Protein AF-A0A850G845-F1 (afdb_monomer)

Radius of gyration: 29.53 Å; Cα contacts (8 Å, |Δi|>4): 297; chains: 1; bounding box: 137×29×62 Å

pLDDT: mean 81.19, std 18.29, range [41.81, 98.44]

Nearest PDB structures (foldseek):
  8ezw-assembly6_F  TM=6.579E-01  e=5.285E-06  Vibrio cholerae O1 biovar El Tor str. N16961
  8ezw-assembly4_D  TM=6.086E-01  e=1.075E-05  Vibrio cholerae O1 biovar El Tor str. N16961
  7bgo-assembly1_AAA  TM=5.810E-01  e=1.140E-05  Pseudomonas aeruginosa
  7amx-assembly1_AAA  TM=5.429E-01  e=1.013E-05  Pseudomonas aeruginosa
  7ahw-assembly1_AAA  TM=5.831E-01  e=4.717E-05  Pseudomonas aeruginosa PAO1

Foldseek 3Di:
DDDDDDDDDDDDDPPPDPPPPPPPPQQEKEWEWEADPFWIKTKIKGFPVLLVVLLCVVDPPDDPVPDDPVRSVVSSVVLQQVQKWKAQVPHTKHFADWDWDDDNTMIMIMTIIGHRAAPGWKMKIGGCRSVVDPNYKYKYWYDYPPDIDIDIAHVVNNRIDMDTDDPVSHPDPPPVPVVVVVVVVVVVVVPDDD

Sequence (194 aa):
MRRTASTLALIVASLGFAPSAAAHTPNIASFELSQGPERARLDVHMSTDGMHHVMRARLPGVSFRDMAVEDYERHVLAALREGIELRYDDHEIVLGEAQVALASHQSDVSFTIPAPPVGATQLHAHIDVMHEQHNQNNVLRLVTQTSRAHVVLKSSNDFRGSLALPASSRPAPTASFVQGIARLVGLLLSLLPR

Mean predicted aligned error: 12.03 Å

Secondary structure (DSSP, 8-state):
---------------------------EEEEEEEE-SS-EEEEEEEEHHHHHHHHHHHSTT--TTSS-HHHHHHHHHHHHHHSEEEEETTEEE----EEEEE-SSEEEEEEEEPPPPTT--EEEEEE-TTTTSTT-EEEEEEE-SS-EEEEEEEGGGTTEEEEEPPGGGSPP--THHHHHHHHHHHHHHTSS--

Structure (mmCIF, N/CA/C/O backbone):
data_AF-A0A850G845-F1
#
_entry.id   AF-A0A850G845-F1
#
loop_
_atom_site.group_PDB
_atom_site.id
_atom_site.type_symbol
_atom_site.label_atom_id
_atom_site.label_alt_id
_atom_site.label_comp_id
_atom_site.label_asym_id
_atom_site.label_entity_id
_atom_site.label_seq_id
_atom_site.pdbx_PDB_ins_code
_atom_site.Cartn_x
_atom_site.Cartn_y
_atom_site.Cartn_z
_atom_site.occupancy
_atom_site.B_iso_or_equiv
_atom_site.auth_seq_id
_atom_site.auth_comp_id
_atom_site.auth_asym_id
_atom_site.auth_atom_id
_atom_site.pdbx_PDB_model_num
ATOM 1 N N . MET A 1 1 ? 75.891 13.884 36.940 1.00 41.84 1 MET A N 1
ATOM 2 C CA . MET A 1 1 ? 75.796 14.891 35.853 1.00 41.84 1 MET A CA 1
ATOM 3 C C . MET A 1 1 ? 74.644 14.444 34.955 1.00 41.84 1 MET A C 1
ATOM 5 O O . MET A 1 1 ? 74.672 13.300 34.542 1.00 41.84 1 MET A O 1
ATOM 9 N N . ARG A 1 2 ? 73.468 15.101 34.978 1.00 41.81 2 ARG A N 1
ATOM 10 C CA . ARG A 1 2 ? 73.024 16.184 34.054 1.00 41.81 2 ARG A CA 1
ATOM 11 C C . ARG A 1 2 ? 73.231 15.781 32.573 1.00 41.81 2 ARG A C 1
ATOM 13 O O . ARG A 1 2 ? 74.355 15.450 32.249 1.00 41.81 2 ARG A O 1
ATOM 20 N N . ARG A 1 3 ? 72.287 15.850 31.622 1.00 47.41 3 ARG A N 1
ATOM 21 C CA . ARG A 1 3 ? 70.947 16.467 31.522 1.00 47.41 3 ARG A CA 1
ATOM 22 C C . ARG A 1 3 ? 70.343 16.104 30.131 1.00 47.41 3 ARG A C 1
ATOM 24 O O . ARG A 1 3 ? 71.075 16.134 29.156 1.00 47.41 3 ARG A O 1
ATOM 31 N N . THR A 1 4 ? 69.026 15.856 30.104 1.00 56.03 4 THR A N 1
ATOM 32 C CA . THR A 1 4 ? 67.974 16.336 29.159 1.00 56.03 4 THR A CA 1
ATOM 33 C C . THR A 1 4 ? 67.960 16.080 27.637 1.00 56.03 4 THR A C 1
ATOM 35 O O . THR A 1 4 ? 68.918 16.393 26.945 1.00 56.03 4 THR A O 1
ATOM 38 N N . ALA A 1 5 ? 66.714 15.822 27.184 1.00 49.28 5 ALA A N 1
ATOM 39 C CA . ALA A 1 5 ? 66.061 16.175 25.904 1.00 49.28 5 ALA A CA 1
ATOM 40 C C . ALA A 1 5 ? 66.423 15.292 24.687 1.00 49.28 5 ALA A C 1
ATOM 42 O O . ALA A 1 5 ? 67.579 14.972 24.476 1.00 49.28 5 ALA A O 1
ATOM 43 N N . SER A 1 6 ? 65.470 14.796 23.888 1.00 49.50 6 SER A N 1
ATOM 44 C CA . SER A 1 6 ? 64.433 15.596 23.229 1.00 49.50 6 SER A CA 1
ATOM 45 C C . SER A 1 6 ? 63.092 14.878 23.049 1.00 49.50 6 SER A C 1
ATOM 47 O O . SER A 1 6 ? 62.995 13.780 22.510 1.00 49.50 6 SER A O 1
ATOM 49 N N . THR A 1 7 ? 62.056 15.585 23.485 1.00 54.75 7 THR A N 1
ATOM 50 C CA . THR A 1 7 ? 60.655 15.503 23.073 1.00 54.75 7 THR A CA 1
ATOM 51 C C . THR A 1 7 ? 60.506 15.811 21.574 1.00 54.75 7 THR A C 1
ATOM 53 O O . THR A 1 7 ? 61.341 16.517 21.013 1.00 54.75 7 THR A O 1
ATOM 56 N N . LEU A 1 8 ? 59.352 15.425 21.013 1.00 50.78 8 LEU A N 1
ATOM 57 C CA . LEU A 1 8 ? 58.670 16.021 19.847 1.00 50.78 8 LEU A CA 1
ATOM 58 C C . LEU A 1 8 ? 58.860 15.316 18.487 1.00 50.78 8 LEU A C 1
ATOM 60 O O . LEU A 1 8 ? 59.782 15.623 17.745 1.00 50.78 8 LEU A O 1
ATOM 64 N N . ALA A 1 9 ? 57.915 14.434 18.143 1.00 46.97 9 ALA A N 1
ATOM 65 C CA . ALA A 1 9 ? 57.285 14.345 16.814 1.00 46.97 9 ALA A CA 1
ATOM 66 C C . ALA A 1 9 ? 56.258 13.195 16.807 1.00 46.97 9 ALA A C 1
ATOM 68 O O . ALA A 1 9 ? 56.491 12.119 16.268 1.00 46.97 9 ALA A O 1
ATOM 69 N N . LEU A 1 10 ? 55.108 13.413 17.438 1.00 52.12 10 LEU A N 1
ATOM 70 C CA . LEU A 1 10 ? 53.902 12.629 17.181 1.00 52.12 10 LEU A CA 1
ATOM 71 C C . LEU A 1 10 ? 52.787 13.649 16.956 1.00 52.12 10 LEU A C 1
ATOM 73 O O . LEU A 1 10 ? 52.811 14.687 17.607 1.00 52.12 10 LEU A O 1
ATOM 77 N N . ILE A 1 11 ? 51.829 13.334 16.084 1.00 55.22 11 ILE A N 1
ATOM 78 C CA . ILE A 1 11 ? 50.781 14.210 15.523 1.00 55.22 11 ILE A CA 1
ATOM 79 C C . ILE A 1 11 ? 51.217 14.811 14.181 1.00 55.22 11 ILE A C 1
ATOM 81 O O . ILE A 1 11 ? 51.713 15.922 14.158 1.00 55.22 11 ILE A O 1
ATOM 85 N N . VAL A 1 12 ? 51.034 14.066 13.082 1.00 56.03 12 VAL A N 1
ATOM 86 C CA . VAL A 1 12 ? 50.327 14.487 11.845 1.00 56.03 12 VAL A CA 1
ATOM 87 C C . VAL A 1 12 ? 50.155 13.224 10.979 1.00 56.03 12 VAL A C 1
ATOM 89 O O . VAL A 1 12 ? 50.992 12.949 10.130 1.00 56.03 12 VAL A O 1
ATOM 92 N N . ALA A 1 13 ? 49.111 12.417 11.205 1.00 51.38 13 ALA A N 1
ATOM 93 C CA . ALA A 1 13 ? 48.677 11.389 10.233 1.00 51.38 13 ALA A CA 1
ATOM 94 C C . ALA A 1 13 ? 47.255 10.841 10.493 1.00 51.38 13 ALA A C 1
ATOM 96 O O . ALA A 1 13 ? 46.952 9.709 10.135 1.00 51.38 13 ALA A O 1
ATOM 97 N N . SER A 1 14 ? 46.371 11.607 11.140 1.00 53.78 14 SER A N 1
ATOM 98 C CA . SER A 1 14 ? 44.983 11.191 11.412 1.00 53.78 14 SER A CA 1
ATOM 99 C C . SER A 1 14 ? 43.945 11.985 10.612 1.00 53.78 14 SER A C 1
ATOM 101 O O . SER A 1 14 ? 42.781 12.046 10.995 1.00 53.78 14 SER A O 1
ATOM 103 N N . LEU A 1 15 ? 44.331 12.541 9.459 1.00 53.75 15 LEU A N 1
ATOM 104 C CA . LEU A 1 15 ? 43.381 12.904 8.400 1.00 53.75 15 LEU A CA 1
ATOM 105 C C . LEU A 1 15 ? 43.013 11.626 7.635 1.00 53.75 15 LEU A C 1
ATOM 107 O O . LEU A 1 15 ? 43.320 11.454 6.459 1.00 53.75 15 LEU A O 1
ATOM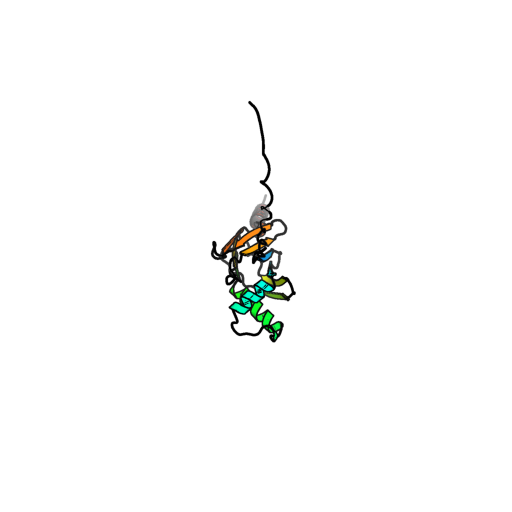 111 N N . GLY A 1 16 ? 42.424 10.682 8.370 1.00 53.69 16 GLY A N 1
ATOM 112 C CA . GLY A 1 16 ? 41.800 9.506 7.799 1.00 53.69 16 GLY A CA 1
ATOM 113 C C . GLY A 1 16 ? 40.634 9.970 6.946 1.00 53.69 16 GLY A C 1
ATOM 114 O O . GLY A 1 16 ? 39.727 10.640 7.437 1.00 53.69 16 GLY A O 1
ATOM 115 N N . PHE A 1 17 ? 40.698 9.634 5.664 1.00 58.19 17 PHE A N 1
ATOM 116 C CA . PHE A 1 17 ? 39.584 9.667 4.734 1.00 58.19 17 PHE A CA 1
ATOM 117 C C . PHE A 1 17 ? 38.375 9.020 5.411 1.00 58.19 17 PHE A C 1
ATOM 119 O O . PHE A 1 17 ? 38.315 7.798 5.534 1.00 58.19 17 PHE A O 1
ATOM 126 N N . ALA A 1 18 ? 37.437 9.833 5.900 1.00 60.97 18 ALA A N 1
ATOM 127 C CA . ALA A 1 18 ? 36.145 9.313 6.299 1.00 60.97 18 ALA A CA 1
ATOM 128 C C . ALA A 1 18 ? 35.533 8.726 5.021 1.00 60.97 18 ALA A C 1
ATOM 130 O O . ALA A 1 18 ? 35.350 9.483 4.059 1.00 60.97 18 ALA A O 1
ATOM 131 N N . PRO A 1 19 ? 35.283 7.404 4.947 1.00 60.47 19 PRO A N 1
ATOM 132 C CA . PRO A 1 19 ? 34.548 6.863 3.822 1.00 60.47 19 PRO A CA 1
ATOM 133 C C . PRO A 1 19 ? 33.239 7.636 3.772 1.00 60.47 19 PRO A C 1
ATOM 135 O O . PRO A 1 19 ? 32.574 7.797 4.799 1.00 60.47 19 PRO A O 1
ATOM 138 N N . SER A 1 20 ? 32.918 8.181 2.600 1.00 54.97 20 SER A N 1
ATOM 139 C CA . SER A 1 20 ? 31.616 8.769 2.336 1.00 54.97 20 SER A CA 1
ATOM 140 C C . SER A 1 20 ? 30.606 7.725 2.780 1.00 54.97 20 SER A C 1
ATOM 142 O O . SER A 1 20 ? 30.518 6.664 2.164 1.00 54.97 20 SER A O 1
ATOM 144 N N . ALA A 1 21 ? 29.937 7.966 3.909 1.00 52.78 21 ALA A N 1
ATOM 145 C CA . ALA A 1 21 ? 28.828 7.140 4.322 1.00 52.78 21 ALA A CA 1
ATOM 146 C C . ALA A 1 21 ? 27.858 7.242 3.156 1.00 52.78 21 ALA A C 1
ATOM 148 O O . ALA A 1 21 ? 27.274 8.302 2.930 1.00 52.78 21 ALA A O 1
ATOM 149 N N . ALA A 1 22 ? 27.811 6.192 2.337 1.00 51.41 22 ALA A N 1
ATOM 150 C CA . ALA A 1 22 ? 26.821 6.056 1.303 1.00 51.41 22 ALA A CA 1
ATOM 151 C C . ALA A 1 22 ? 25.503 6.145 2.059 1.00 51.41 22 ALA A C 1
ATOM 153 O O . ALA A 1 22 ? 25.120 5.229 2.787 1.00 51.41 22 ALA A O 1
ATOM 154 N N . ALA A 1 23 ? 24.891 7.325 2.001 1.00 44.94 23 ALA A N 1
ATOM 155 C CA . ALA A 1 23 ? 23.570 7.572 2.518 1.00 44.94 23 ALA A CA 1
ATOM 156 C C . ALA A 1 23 ? 22.651 6.790 1.588 1.00 44.94 23 ALA A C 1
ATOM 158 O O . ALA A 1 23 ? 22.107 7.325 0.628 1.00 44.94 23 ALA A O 1
ATOM 159 N N . HIS A 1 24 ? 22.599 5.478 1.802 1.00 50.19 24 HIS A N 1
ATOM 160 C CA . HIS A 1 24 ? 21.642 4.607 1.169 1.00 50.19 24 HIS A CA 1
ATOM 161 C C . HIS A 1 24 ? 20.292 5.131 1.638 1.00 50.19 24 HIS A C 1
ATOM 163 O O . HIS A 1 24 ? 19.926 4.969 2.804 1.00 50.19 24 HIS A O 1
ATOM 169 N N . THR A 1 25 ? 19.606 5.861 0.761 1.00 53.06 25 THR A N 1
ATOM 170 C CA . THR A 1 25 ? 18.211 6.224 0.958 1.00 53.06 25 THR A CA 1
ATOM 171 C C . THR A 1 25 ? 17.484 4.925 1.275 1.00 53.06 25 THR A C 1
ATOM 173 O O . THR A 1 25 ? 17.573 3.979 0.491 1.00 53.06 25 THR A O 1
ATOM 176 N N . PRO A 1 26 ? 16.858 4.805 2.455 1.00 60.44 26 PRO A N 1
ATOM 177 C CA . PRO A 1 26 ? 16.182 3.571 2.793 1.00 60.44 26 PRO A CA 1
ATOM 178 C C . PRO A 1 26 ? 15.076 3.360 1.754 1.00 60.44 26 PRO A C 1
ATOM 180 O O . PRO A 1 26 ? 14.266 4.259 1.520 1.00 60.44 26 PRO A O 1
ATOM 183 N N . ASN A 1 27 ? 15.086 2.197 1.101 1.00 84.38 27 ASN A N 1
ATOM 184 C CA . ASN A 1 27 ? 14.058 1.793 0.149 1.00 84.38 27 ASN A CA 1
ATOM 185 C C . ASN A 1 27 ? 12.753 1.603 0.930 1.00 84.38 27 ASN A C 1
ATOM 187 O O . ASN A 1 27 ? 12.526 0.558 1.543 1.00 84.38 27 ASN A O 1
ATOM 191 N N . ILE A 1 28 ? 11.967 2.677 1.018 1.00 90.00 28 ILE A N 1
ATOM 192 C CA . ILE A 1 28 ? 10.724 2.729 1.781 1.00 90.00 28 ILE A CA 1
ATOM 193 C C . ILE A 1 28 ? 9.582 3.111 0.852 1.00 90.00 28 ILE A C 1
ATOM 195 O O . ILE A 1 28 ? 9.634 4.155 0.203 1.00 90.00 28 ILE A O 1
ATOM 199 N N . ALA A 1 29 ? 8.529 2.300 0.859 1.00 94.69 29 ALA A N 1
ATOM 200 C CA . ALA A 1 29 ? 7.216 2.703 0.375 1.00 94.69 29 ALA A CA 1
ATOM 201 C C . ALA A 1 29 ? 6.262 2.880 1.564 1.00 94.69 29 ALA A C 1
ATOM 203 O O . ALA A 1 29 ? 6.293 2.114 2.533 1.00 94.69 29 ALA A O 1
ATOM 204 N N . SER A 1 30 ? 5.432 3.917 1.513 1.00 96.31 30 SER A N 1
ATOM 205 C CA . SER A 1 30 ? 4.436 4.212 2.544 1.00 96.31 30 SER A CA 1
ATOM 206 C C . SER A 1 30 ? 3.046 3.901 2.015 1.00 96.31 30 SER A C 1
ATOM 208 O O . SER A 1 30 ? 2.700 4.298 0.910 1.00 96.31 30 SER A O 1
ATOM 210 N N . PHE A 1 31 ? 2.247 3.237 2.837 1.00 97.56 31 PHE A N 1
ATOM 211 C CA . PHE A 1 31 ? 0.869 2.862 2.559 1.00 97.56 31 PHE A CA 1
ATOM 212 C C . PHE A 1 31 ? 0.019 3.511 3.639 1.00 97.56 31 PHE A C 1
ATOM 214 O O . PHE A 1 31 ? 0.119 3.150 4.809 1.00 97.56 31 PHE A O 1
ATOM 221 N N . GLU A 1 32 ? -0.770 4.510 3.288 1.00 96.94 32 GLU A N 1
ATOM 222 C CA . GLU A 1 32 ? -1.625 5.229 4.219 1.00 96.94 32 GLU A CA 1
ATOM 223 C C . GLU A 1 32 ? -3.081 4.858 3.972 1.00 96.94 32 GLU A C 1
ATOM 225 O O . GLU A 1 32 ? -3.669 5.186 2.946 1.00 96.94 32 GLU A O 1
ATOM 230 N N . LEU A 1 33 ? -3.668 4.148 4.931 1.00 95.31 33 LEU A N 1
ATOM 231 C CA . LEU A 1 33 ? -5.074 3.796 4.920 1.00 95.31 33 LEU A CA 1
ATOM 232 C C . LEU A 1 33 ? -5.850 4.833 5.729 1.00 95.31 33 LEU A C 1
ATOM 234 O O . LEU A 1 33 ? -5.757 4.875 6.960 1.00 95.31 33 LEU A O 1
ATOM 238 N N . SER A 1 34 ? -6.622 5.658 5.030 1.00 92.06 34 SER A N 1
ATOM 239 C CA . SER A 1 34 ? -7.527 6.638 5.625 1.00 92.06 34 SER A CA 1
ATOM 240 C C . SER A 1 34 ? -8.957 6.099 5.648 1.00 92.06 34 SER A C 1
ATOM 242 O O . SER A 1 34 ? -9.459 5.566 4.656 1.00 92.06 34 SER A O 1
ATOM 244 N N . GLN A 1 35 ? -9.621 6.202 6.802 1.00 84.75 35 GLN A N 1
ATOM 245 C CA . GLN A 1 35 ? -10.985 5.697 6.992 1.00 84.75 35 GLN A CA 1
ATOM 246 C C . GLN A 1 35 ? -11.992 6.844 7.089 1.00 84.75 35 GLN A C 1
ATOM 248 O O . GLN A 1 35 ? -11.900 7.686 7.984 1.00 84.75 35 GLN A O 1
ATOM 253 N N . GLY A 1 36 ? -12.968 6.848 6.177 1.00 71.62 36 GLY A N 1
ATOM 254 C CA . GLY A 1 36 ? -14.152 7.702 6.215 1.00 71.62 36 GLY A CA 1
ATOM 255 C C . GLY A 1 36 ? -15.443 6.897 6.440 1.00 71.62 36 GLY A C 1
ATOM 256 O O . GLY A 1 36 ? -15.420 5.668 6.377 1.00 71.62 36 GLY A O 1
ATOM 257 N N . PRO A 1 37 ? -16.577 7.574 6.700 1.00 63.97 37 PRO A N 1
ATOM 258 C CA . PRO A 1 37 ? -17.855 6.926 7.014 1.00 63.97 37 PRO A CA 1
ATOM 259 C C . PRO A 1 37 ? -18.479 6.146 5.844 1.00 63.97 37 PRO A C 1
ATOM 261 O O . PRO A 1 37 ? -19.220 5.201 6.087 1.00 63.97 37 PRO A O 1
ATOM 264 N N . GLU A 1 38 ? -18.186 6.512 4.592 1.00 67.38 38 GLU A N 1
ATOM 265 C CA . GLU A 1 38 ? -18.773 5.862 3.402 1.00 67.38 38 GLU A CA 1
ATOM 266 C C . GLU A 1 38 ? -17.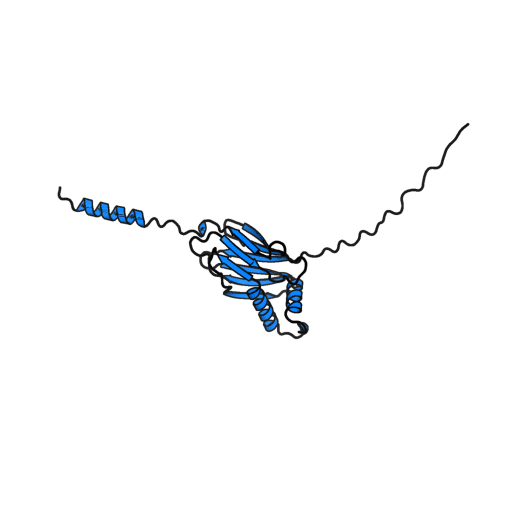744 5.128 2.535 1.00 67.38 38 GLU A C 1
ATOM 268 O O . GLU A 1 38 ? -18.079 4.173 1.836 1.00 67.38 38 GLU A O 1
ATOM 273 N N . ARG A 1 39 ? -16.485 5.575 2.559 1.00 74.88 39 ARG A N 1
ATOM 274 C CA . ARG A 1 39 ? -15.380 5.007 1.781 1.00 74.88 39 ARG A CA 1
ATOM 275 C C . ARG A 1 39 ? -14.084 5.137 2.565 1.00 74.88 39 ARG A C 1
ATOM 277 O O . ARG A 1 39 ? -13.888 6.113 3.292 1.00 74.88 39 ARG A O 1
ATOM 284 N N . ALA A 1 40 ? -13.200 4.166 2.388 1.00 90.12 40 ALA A N 1
ATOM 285 C CA . ALA A 1 40 ? -11.817 4.261 2.817 1.00 90.12 40 ALA A CA 1
ATOM 286 C C . ALA A 1 40 ? -10.915 4.415 1.583 1.00 90.12 40 ALA A C 1
ATOM 288 O O . ALA A 1 40 ? -11.317 4.127 0.450 1.00 90.12 40 ALA A O 1
ATOM 289 N N . ARG A 1 41 ? -9.704 4.919 1.796 1.00 95.25 41 ARG A N 1
ATOM 290 C CA . ARG A 1 41 ? -8.723 5.136 0.733 1.00 95.25 41 ARG A CA 1
ATOM 291 C C . ARG A 1 41 ? -7.370 4.607 1.170 1.00 95.25 41 ARG A C 1
ATOM 293 O O . ARG A 1 41 ? -6.987 4.792 2.324 1.00 95.25 41 ARG A O 1
ATOM 300 N N . LEU A 1 42 ? -6.672 3.957 0.247 1.00 97.69 42 LEU A N 1
ATOM 301 C CA . LEU A 1 42 ? -5.283 3.549 0.406 1.00 97.69 42 LEU A CA 1
ATOM 302 C C . LEU A 1 42 ? -4.414 4.433 -0.486 1.00 97.69 42 LEU A C 1
ATOM 304 O O . LEU A 1 42 ? -4.461 4.304 -1.707 1.00 97.69 42 LEU A O 1
ATOM 308 N N . ASP A 1 43 ? -3.640 5.316 0.128 1.00 97.75 43 ASP A N 1
ATOM 309 C CA . ASP A 1 43 ? -2.652 6.152 -0.544 1.00 97.75 43 ASP A CA 1
ATOM 310 C C . ASP A 1 43 ? -1.283 5.461 -0.480 1.00 97.75 43 ASP A C 1
ATOM 312 O O . ASP A 1 43 ? -0.798 5.100 0.592 1.00 97.75 43 ASP A O 1
ATOM 316 N N . VAL A 1 44 ? -0.670 5.230 -1.635 1.00 97.62 44 VAL A N 1
ATOM 317 C CA . VAL A 1 44 ? 0.638 4.593 -1.777 1.00 97.62 44 VAL A CA 1
ATOM 318 C C . VAL A 1 44 ? 1.634 5.640 -2.241 1.00 97.62 44 VAL A C 1
ATOM 320 O O . VAL A 1 44 ? 1.469 6.217 -3.310 1.00 97.62 44 VAL A O 1
ATOM 323 N N . HIS A 1 45 ? 2.684 5.840 -1.456 1.00 95.88 45 HIS A N 1
ATOM 324 C CA . HIS A 1 45 ? 3.774 6.761 -1.749 1.00 95.88 45 HIS A CA 1
ATOM 325 C C . HIS A 1 45 ? 5.055 5.963 -1.957 1.00 95.88 45 HIS A C 1
ATOM 327 O O . HIS A 1 45 ? 5.496 5.239 -1.057 1.00 95.88 45 HIS A O 1
ATOM 333 N N . MET A 1 46 ? 5.670 6.103 -3.126 1.00 93.56 46 MET A N 1
ATOM 334 C CA . MET A 1 46 ? 6.894 5.387 -3.482 1.00 93.56 46 MET A CA 1
ATOM 335 C C . MET A 1 46 ? 7.903 6.316 -4.146 1.00 93.56 46 MET A C 1
ATOM 337 O O . MET A 1 46 ? 7.531 7.251 -4.854 1.00 93.56 46 MET A O 1
ATOM 341 N N . SER A 1 47 ? 9.194 6.049 -3.949 1.00 91.69 47 SER A N 1
ATOM 342 C CA . SER A 1 47 ? 10.223 6.736 -4.726 1.00 91.69 47 SER A CA 1
ATOM 343 C C . SER A 1 47 ? 10.135 6.319 -6.193 1.00 91.69 47 SER A C 1
ATOM 345 O O . SER A 1 47 ? 9.899 5.149 -6.515 1.00 91.69 47 SER A O 1
ATOM 347 N N . THR A 1 48 ? 10.359 7.269 -7.097 1.00 88.69 48 THR A N 1
ATOM 348 C CA . THR A 1 48 ? 10.325 6.995 -8.541 1.00 88.69 48 THR A CA 1
ATOM 349 C C . THR A 1 48 ? 11.392 5.975 -8.940 1.00 88.69 48 THR A C 1
ATOM 351 O O . THR A 1 48 ? 11.111 5.070 -9.727 1.00 88.69 48 THR A O 1
ATOM 354 N N . ASP A 1 49 ? 12.577 6.054 -8.329 1.00 88.44 49 ASP A N 1
ATOM 355 C CA . ASP A 1 49 ? 13.667 5.092 -8.526 1.00 88.44 49 ASP A CA 1
ATOM 356 C C . ASP A 1 49 ? 13.283 3.685 -8.073 1.00 88.44 49 ASP A C 1
ATOM 358 O O . ASP A 1 49 ? 13.555 2.703 -8.772 1.00 88.44 49 ASP A O 1
ATOM 362 N N . GLY A 1 50 ? 12.621 3.586 -6.917 1.00 88.62 50 GLY A N 1
ATOM 363 C CA . GLY A 1 50 ? 12.154 2.318 -6.395 1.00 88.62 50 GLY A CA 1
ATOM 364 C C . GLY A 1 50 ? 11.128 1.695 -7.342 1.00 88.62 50 GLY A C 1
ATOM 365 O O . GLY A 1 50 ? 11.275 0.552 -7.773 1.00 88.62 50 GLY A O 1
ATOM 366 N N . MET A 1 51 ? 10.128 2.466 -7.753 1.00 90.19 51 MET A N 1
ATOM 367 C CA . MET A 1 51 ? 9.146 2.016 -8.737 1.00 90.19 51 MET A CA 1
ATOM 368 C C . MET A 1 51 ? 9.816 1.535 -10.040 1.00 90.19 51 MET A C 1
ATOM 370 O O . MET A 1 51 ? 9.527 0.437 -10.514 1.00 90.19 51 MET A O 1
ATOM 374 N N . HIS A 1 52 ? 10.774 2.297 -10.580 1.00 89.62 52 HIS A N 1
ATOM 375 C CA . HIS A 1 52 ? 11.504 1.932 -11.802 1.00 89.62 52 HIS A CA 1
ATOM 376 C C . HIS A 1 52 ? 12.334 0.656 -11.650 1.00 89.62 52 HIS A C 1
ATOM 378 O O . HIS A 1 52 ? 12.503 -0.100 -12.609 1.00 89.62 52 HIS A O 1
ATOM 384 N N . HIS A 1 53 ? 12.910 0.416 -10.473 1.00 89.62 53 HIS A N 1
ATOM 385 C CA . HIS A 1 53 ? 13.626 -0.825 -10.204 1.00 89.62 53 HIS A CA 1
ATOM 386 C C . HIS A 1 53 ? 12.684 -2.031 -10.291 1.00 89.62 53 HIS A C 1
ATOM 388 O O . HIS A 1 53 ? 13.006 -3.004 -10.969 1.00 89.62 53 HIS A O 1
ATOM 394 N N . VAL A 1 54 ? 11.501 -1.939 -9.681 1.00 89.50 54 VAL A N 1
ATOM 395 C CA . VAL A 1 54 ? 10.497 -3.013 -9.722 1.00 89.50 54 VAL A CA 1
ATOM 396 C C . VAL A 1 54 ? 9.988 -3.244 -11.137 1.00 89.50 54 VAL A C 1
ATOM 398 O O . VAL A 1 54 ? 9.914 -4.386 -11.581 1.00 89.50 54 VAL A O 1
ATOM 401 N N . MET A 1 55 ? 9.710 -2.175 -11.888 1.00 92.25 55 MET A N 1
ATOM 402 C CA . MET A 1 55 ? 9.274 -2.307 -13.281 1.00 92.25 55 MET A CA 1
ATOM 403 C C . MET A 1 55 ? 10.336 -2.996 -14.143 1.00 92.25 55 MET A C 1
ATOM 405 O O . MET A 1 55 ? 10.005 -3.899 -14.908 1.00 92.25 55 MET A O 1
ATOM 409 N N . ARG A 1 56 ? 11.622 -2.655 -13.976 1.00 92.19 56 ARG A N 1
ATOM 410 C CA . ARG A 1 56 ? 12.731 -3.342 -14.666 1.00 92.19 56 ARG A CA 1
ATOM 411 C C . ARG A 1 56 ? 12.836 -4.820 -14.308 1.00 92.19 56 ARG A C 1
ATOM 413 O O . ARG A 1 56 ? 13.131 -5.621 -15.190 1.00 92.19 56 ARG A O 1
ATOM 420 N N . ALA A 1 57 ? 12.618 -5.172 -13.042 1.00 91.06 57 ALA A N 1
ATOM 421 C CA . ALA A 1 57 ? 12.643 -6.564 -12.603 1.00 91.06 57 ALA A CA 1
ATOM 422 C C . ALA A 1 57 ? 11.478 -7.370 -13.204 1.00 91.06 57 ALA A C 1
ATOM 424 O O . ALA A 1 57 ? 11.674 -8.500 -13.645 1.00 91.06 57 ALA A O 1
ATOM 425 N N . ARG A 1 58 ? 10.283 -6.771 -13.272 1.00 90.44 58 ARG A N 1
ATOM 426 C CA . ARG A 1 58 ? 9.061 -7.423 -13.768 1.00 90.44 58 ARG A CA 1
ATOM 427 C C . ARG A 1 58 ? 8.950 -7.487 -15.290 1.00 90.44 58 ARG A C 1
ATOM 429 O O . ARG A 1 58 ? 8.330 -8.408 -15.811 1.00 90.44 58 ARG A O 1
ATOM 436 N N . LEU A 1 59 ? 9.535 -6.528 -16.006 1.00 91.38 59 LEU A N 1
ATOM 437 C CA . LEU A 1 59 ? 9.474 -6.423 -17.468 1.00 91.38 59 LEU A CA 1
ATOM 438 C C . LEU A 1 59 ? 10.889 -6.461 -18.068 1.00 91.38 59 LEU A C 1
ATOM 440 O O . LEU A 1 59 ? 11.368 -5.459 -18.614 1.00 91.38 59 LEU A O 1
ATOM 444 N N . PRO A 1 60 ? 11.598 -7.601 -17.958 1.00 90.44 60 PRO A N 1
ATOM 445 C CA . PRO A 1 60 ? 12.964 -7.704 -18.444 1.00 90.44 60 PRO A CA 1
ATOM 446 C C . PRO A 1 60 ? 13.018 -7.485 -19.961 1.00 90.44 60 PRO A C 1
ATOM 448 O O . PRO A 1 60 ? 12.257 -8.077 -20.724 1.00 90.44 60 PRO A O 1
ATOM 451 N N . GLY A 1 61 ? 13.944 -6.633 -20.404 1.00 86.81 61 GLY A N 1
ATOM 452 C CA . GLY A 1 61 ? 14.160 -6.339 -21.825 1.00 86.81 61 GLY A CA 1
ATOM 453 C C . GLY A 1 61 ? 13.234 -5.275 -22.423 1.00 86.81 61 GLY A C 1
ATOM 454 O O . GLY A 1 61 ? 13.413 -4.918 -23.586 1.00 86.81 61 GLY A O 1
ATOM 455 N N . VAL A 1 62 ? 12.291 -4.725 -21.653 1.00 89.19 62 VAL A N 1
ATOM 456 C CA . VAL A 1 62 ? 11.451 -3.607 -22.100 1.00 89.19 62 VAL A CA 1
ATOM 457 C C . VAL A 1 62 ? 12.192 -2.274 -21.930 1.00 89.19 62 VAL A C 1
ATOM 459 O O . VAL A 1 62 ? 12.754 -1.987 -20.872 1.00 89.19 62 VAL A O 1
ATOM 462 N N . SER A 1 63 ? 12.187 -1.437 -22.976 1.00 87.19 63 SER A N 1
ATOM 463 C CA . SER A 1 63 ? 12.671 -0.049 -22.908 1.00 87.19 63 SER A CA 1
ATOM 464 C C . SER A 1 63 ? 11.572 0.854 -22.349 1.00 87.19 63 SER A C 1
ATOM 466 O O . SER A 1 63 ? 10.573 1.103 -23.017 1.00 87.19 63 SER A O 1
ATOM 468 N N . PHE A 1 64 ? 11.769 1.393 -21.145 1.00 86.44 64 PHE A N 1
ATOM 469 C CA . PHE A 1 64 ? 10.850 2.383 -20.561 1.00 86.44 64 PHE A CA 1
ATOM 470 C C . PHE A 1 64 ? 10.961 3.769 -21.202 1.00 86.44 64 PHE A C 1
ATOM 472 O O . PHE A 1 64 ? 10.085 4.601 -21.006 1.00 86.44 64 PHE A O 1
ATOM 479 N N . ARG A 1 65 ? 12.026 4.032 -21.971 1.00 85.56 65 ARG A N 1
ATOM 480 C CA . ARG A 1 65 ? 12.256 5.337 -22.608 1.00 85.56 65 ARG A CA 1
ATOM 481 C C . ARG A 1 65 ? 11.198 5.666 -23.661 1.00 85.56 65 ARG A C 1
ATOM 483 O O . ARG A 1 65 ? 10.855 6.831 -23.826 1.00 85.56 65 ARG A O 1
ATOM 490 N N . ASP A 1 66 ? 10.723 4.640 -24.357 1.00 86.12 66 ASP A N 1
ATOM 491 C CA . ASP A 1 66 ? 9.816 4.766 -25.501 1.00 86.12 66 ASP A CA 1
ATOM 492 C C . ASP A 1 66 ? 8.397 4.275 -25.162 1.00 86.12 66 ASP A C 1
ATOM 494 O O . ASP A 1 66 ? 7.531 4.207 -26.032 1.00 86.12 66 ASP A O 1
ATOM 498 N N . MET A 1 67 ? 8.160 3.908 -23.899 1.00 91.94 67 MET A N 1
ATOM 499 C CA . MET A 1 67 ? 6.862 3.456 -23.412 1.00 91.94 67 MET A CA 1
ATOM 500 C C . MET A 1 67 ? 5.930 4.657 -23.233 1.00 91.94 67 MET A C 1
ATOM 502 O O . MET A 1 67 ? 6.322 5.671 -22.653 1.00 91.94 67 MET A O 1
ATOM 506 N N . ALA A 1 68 ? 4.688 4.534 -23.703 1.00 94.06 68 ALA A N 1
ATOM 507 C CA . ALA A 1 68 ? 3.659 5.521 -23.404 1.00 94.06 68 ALA A CA 1
ATOM 508 C C . ALA A 1 68 ? 3.420 5.581 -21.886 1.00 94.06 68 ALA A C 1
ATOM 510 O O . ALA A 1 68 ? 3.442 4.554 -21.204 1.00 94.06 68 ALA A O 1
ATOM 511 N N . VAL A 1 69 ? 3.184 6.778 -21.348 1.00 91.69 69 VAL A N 1
ATOM 512 C CA . VAL A 1 69 ? 3.021 6.975 -19.898 1.00 91.69 69 VAL A CA 1
ATOM 513 C C . VAL A 1 69 ? 1.862 6.133 -19.368 1.00 91.69 69 VAL A C 1
ATOM 515 O O . VAL A 1 69 ? 1.993 5.482 -18.338 1.00 91.69 69 VAL A O 1
ATOM 518 N N . GLU A 1 70 ? 0.772 6.048 -20.122 1.00 94.19 70 GLU A N 1
ATOM 519 C CA . GLU A 1 70 ? -0.414 5.269 -19.778 1.00 94.19 70 GLU A CA 1
ATOM 520 C C . GLU A 1 70 ? -0.107 3.767 -19.691 1.00 94.19 70 GLU A C 1
ATOM 522 O O . GLU A 1 70 ? -0.632 3.063 -18.828 1.00 94.19 70 GLU A O 1
ATOM 527 N N . ASP A 1 71 ? 0.767 3.255 -20.561 1.00 94.44 71 ASP A N 1
ATOM 528 C CA . ASP A 1 71 ? 1.190 1.855 -20.525 1.00 94.44 71 ASP A CA 1
ATOM 529 C C . ASP A 1 71 ? 2.041 1.581 -19.277 1.00 94.44 71 ASP A C 1
ATOM 531 O O . ASP A 1 71 ? 1.841 0.568 -18.600 1.00 94.44 71 ASP A O 1
ATOM 535 N N . TYR A 1 72 ? 2.937 2.511 -18.935 1.00 93.31 72 TYR A N 1
ATOM 536 C CA . TYR A 1 72 ? 3.737 2.443 -17.714 1.00 93.31 72 TYR A CA 1
ATOM 537 C C . TYR A 1 72 ? 2.851 2.465 -16.463 1.00 93.31 72 TYR A C 1
ATOM 539 O O . TYR A 1 72 ? 2.994 1.610 -15.588 1.00 93.31 72 TYR A O 1
ATOM 547 N N . GLU A 1 73 ? 1.878 3.378 -16.402 1.00 94.75 73 GLU A N 1
ATOM 548 C CA . GLU A 1 73 ? 0.900 3.455 -15.313 1.00 94.75 73 GLU A CA 1
ATOM 549 C C . GLU A 1 73 ? 0.119 2.150 -15.151 1.00 94.75 73 GLU A C 1
ATOM 551 O O . GLU A 1 73 ? -0.038 1.663 -14.029 1.00 94.75 73 GLU A O 1
ATOM 556 N N . ARG A 1 74 ? -0.318 1.521 -16.252 1.00 95.19 74 ARG A N 1
ATOM 557 C CA . ARG A 1 74 ? -0.990 0.212 -16.184 1.00 95.19 74 ARG A CA 1
ATOM 558 C C . ARG A 1 74 ? -0.099 -0.860 -15.561 1.00 95.19 74 ARG A C 1
ATOM 560 O O . ARG A 1 74 ? -0.594 -1.649 -14.756 1.00 95.19 74 ARG A O 1
ATOM 567 N N . HIS A 1 75 ? 1.190 -0.893 -15.896 1.00 94.75 75 HIS A N 1
ATOM 568 C CA . HIS A 1 75 ? 2.128 -1.849 -15.303 1.00 94.75 75 HIS A CA 1
ATOM 569 C C . HIS A 1 75 ? 2.368 -1.591 -13.812 1.00 94.75 75 HIS A C 1
ATOM 571 O O . HIS A 1 75 ? 2.386 -2.539 -13.024 1.00 94.75 75 HIS A O 1
ATOM 577 N N . VAL A 1 76 ? 2.475 -0.323 -13.408 1.00 94.81 76 VAL A N 1
ATOM 578 C CA . VAL A 1 76 ? 2.586 0.066 -11.994 1.00 94.81 76 VAL A CA 1
ATOM 579 C C . VAL A 1 76 ? 1.343 -0.366 -11.216 1.00 94.81 76 VAL A C 1
ATOM 581 O O . VAL A 1 76 ? 1.456 -1.000 -10.167 1.00 94.81 76 VAL A O 1
ATOM 584 N N . LEU A 1 77 ? 0.150 -0.082 -11.745 1.00 96.38 77 LEU A N 1
ATOM 585 C CA . LEU A 1 77 ? -1.113 -0.467 -11.117 1.00 96.38 77 LEU A CA 1
ATOM 586 C C . LEU A 1 77 ? -1.276 -1.985 -11.009 1.00 96.38 77 LEU A C 1
ATOM 588 O O . LEU A 1 77 ? -1.751 -2.463 -9.981 1.00 96.38 77 LEU A O 1
ATOM 592 N N . ALA A 1 78 ? -0.877 -2.740 -12.034 1.00 95.69 78 ALA A N 1
ATOM 593 C CA . ALA A 1 78 ? -0.890 -4.199 -11.986 1.00 95.69 78 ALA A CA 1
ATOM 594 C C . ALA A 1 78 ? 0.023 -4.721 -10.868 1.00 95.69 78 ALA A C 1
ATOM 596 O O . ALA A 1 78 ? -0.420 -5.498 -10.025 1.00 95.69 78 ALA A O 1
ATOM 597 N N . ALA A 1 79 ? 1.256 -4.214 -10.787 1.00 95.06 79 ALA A N 1
ATOM 598 C CA . ALA A 1 79 ? 2.197 -4.636 -9.756 1.00 95.06 79 ALA A CA 1
ATOM 599 C C . ALA A 1 79 ? 1.721 -4.317 -8.335 1.00 95.06 79 ALA A C 1
ATOM 601 O O . ALA A 1 79 ? 1.906 -5.128 -7.429 1.00 95.06 79 ALA A O 1
ATOM 602 N N . LEU A 1 80 ? 1.078 -3.164 -8.141 1.00 96.94 80 LEU A N 1
ATOM 603 C CA . LEU A 1 80 ? 0.482 -2.809 -6.856 1.00 96.94 80 LEU A CA 1
ATOM 604 C C . LEU A 1 80 ? -0.677 -3.730 -6.484 1.00 96.94 80 LEU A C 1
ATOM 606 O O . LEU A 1 80 ? -0.755 -4.160 -5.342 1.00 96.94 80 LEU A O 1
ATOM 610 N N . ARG A 1 81 ? -1.565 -4.052 -7.427 1.00 97.25 81 ARG A N 1
ATOM 611 C CA . ARG A 1 81 ? -2.706 -4.943 -7.165 1.00 97.25 81 ARG A CA 1
ATOM 612 C C . ARG A 1 81 ? -2.277 -6.364 -6.829 1.00 97.25 81 ARG A C 1
ATOM 614 O O . ARG A 1 81 ? -2.915 -6.999 -6.005 1.00 97.25 81 ARG A O 1
ATOM 621 N N . GLU A 1 82 ? -1.218 -6.847 -7.465 1.00 95.69 82 GLU A N 1
ATOM 622 C CA . GLU A 1 82 ? -0.665 -8.174 -7.193 1.00 95.69 82 GLU A CA 1
ATOM 623 C C . GLU A 1 82 ? 0.090 -8.232 -5.861 1.00 95.69 82 GLU A C 1
ATOM 625 O O . GLU A 1 82 ? 0.082 -9.272 -5.215 1.00 95.69 82 GLU A O 1
ATOM 630 N N . GLY A 1 83 ? 0.743 -7.136 -5.460 1.00 96.38 83 GLY A N 1
ATOM 631 C CA . GLY A 1 83 ? 1.589 -7.085 -4.262 1.00 96.38 83 GLY A CA 1
ATOM 632 C C . GLY A 1 83 ? 0.939 -6.461 -3.024 1.00 96.38 83 GLY A C 1
ATOM 633 O O . GLY A 1 83 ? 1.643 -6.110 -2.074 1.00 96.38 83 GLY A O 1
ATOM 634 N N . ILE A 1 84 ? -0.376 -6.224 -3.049 1.00 98.19 84 ILE A N 1
ATOM 635 C CA . ILE A 1 84 ? -1.141 -5.670 -1.926 1.00 98.19 84 ILE A CA 1
ATOM 636 C C . ILE A 1 84 ? -2.343 -6.570 -1.660 1.00 98.19 84 ILE A C 1
ATOM 638 O O . ILE A 1 84 ? -3.340 -6.540 -2.377 1.00 98.19 84 ILE A O 1
ATOM 642 N N . GLU A 1 85 ? -2.286 -7.287 -0.546 1.00 98.31 85 GLU A N 1
ATOM 643 C CA . GLU A 1 85 ? -3.416 -8.008 0.023 1.00 98.31 85 GLU A CA 1
ATOM 644 C C . GLU A 1 85 ? -3.799 -7.355 1.354 1.00 98.31 85 GLU A C 1
ATOM 646 O O . GLU A 1 85 ? -2.996 -7.268 2.290 1.00 98.31 85 GLU A O 1
ATOM 651 N N . LEU A 1 86 ? -5.051 -6.917 1.467 1.00 97.81 86 LEU A N 1
ATOM 652 C CA . LEU A 1 86 ? -5.599 -6.364 2.701 1.00 97.81 86 LEU A CA 1
ATOM 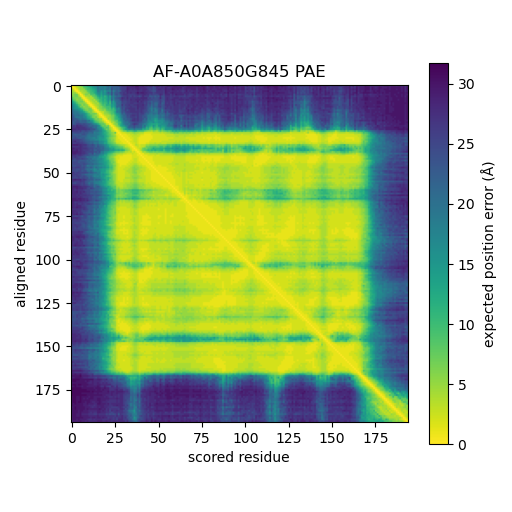653 C C . LEU A 1 86 ? -6.857 -7.137 3.103 1.00 97.81 86 LEU A C 1
ATOM 655 O O . LEU A 1 86 ? -7.619 -7.597 2.253 1.00 97.81 86 LEU A O 1
ATOM 659 N N . ARG A 1 87 ? -7.101 -7.262 4.408 1.00 97.38 87 ARG A N 1
ATOM 660 C CA . ARG A 1 87 ? -8.338 -7.849 4.944 1.00 97.38 87 ARG A CA 1
ATOM 661 C C . ARG A 1 87 ? -8.771 -7.188 6.247 1.00 97.38 87 ARG A C 1
ATOM 663 O O . ARG A 1 87 ? -7.929 -6.833 7.072 1.00 97.38 87 ARG A O 1
ATOM 670 N N . TYR A 1 88 ? -10.078 -7.053 6.435 1.00 95.19 88 TYR A N 1
ATOM 671 C CA . TYR A 1 88 ? -10.687 -6.693 7.713 1.00 95.19 88 TYR A CA 1
ATOM 672 C C . TYR A 1 88 ? -11.152 -7.958 8.428 1.00 95.19 88 TYR A C 1
ATOM 674 O O . TYR A 1 88 ? -12.124 -8.579 7.998 1.00 95.19 88 TYR A O 1
ATOM 682 N N . ASP A 1 89 ? -10.458 -8.342 9.499 1.00 95.62 89 ASP A N 1
ATOM 683 C CA . ASP A 1 89 ? -10.552 -9.681 10.089 1.00 95.62 89 ASP A CA 1
ATOM 684 C C . ASP A 1 89 ? -10.485 -10.750 8.965 1.00 95.62 89 ASP A C 1
ATOM 686 O O . ASP A 1 89 ? -9.479 -10.820 8.254 1.00 95.62 89 ASP A O 1
ATOM 690 N N . ASP A 1 90 ? -11.567 -11.500 8.725 1.00 94.50 90 ASP A N 1
ATOM 691 C CA . ASP A 1 90 ? -11.662 -12.539 7.684 1.00 94.50 90 ASP A CA 1
ATOM 692 C C . ASP A 1 90 ? -12.208 -12.051 6.322 1.00 94.50 90 ASP A C 1
ATOM 694 O O . ASP A 1 90 ? -12.392 -12.847 5.401 1.00 94.50 90 ASP A O 1
ATOM 698 N N . HIS A 1 91 ? -12.479 -10.752 6.160 1.00 95.00 91 HIS A N 1
ATOM 699 C CA . HIS A 1 91 ? -13.048 -10.189 4.930 1.00 95.00 91 HIS A CA 1
ATOM 700 C C . HIS A 1 91 ? -11.961 -9.576 4.050 1.00 95.00 91 HIS A C 1
ATOM 702 O O . HIS A 1 91 ? -11.360 -8.563 4.409 1.00 95.00 91 HIS A O 1
ATOM 708 N N . GLU A 1 92 ? -11.734 -10.163 2.878 1.00 96.81 92 GLU A N 1
ATOM 709 C CA . GLU A 1 92 ? -10.811 -9.626 1.877 1.00 96.81 92 GLU A CA 1
ATOM 710 C C . GLU A 1 92 ? -11.250 -8.241 1.373 1.00 96.81 92 GLU A C 1
ATOM 712 O O . GLU A 1 92 ? -12.434 -7.974 1.151 1.00 96.81 92 GLU A O 1
ATOM 717 N N . ILE A 1 93 ? -10.276 -7.352 1.188 1.00 95.50 93 ILE A N 1
ATOM 718 C CA . ILE A 1 93 ? -10.471 -6.007 0.653 1.00 95.50 93 ILE A CA 1
ATOM 719 C C . ILE A 1 93 ? -9.994 -5.997 -0.796 1.00 95.50 93 ILE A C 1
ATOM 721 O O . ILE A 1 93 ? -8.799 -6.075 -1.071 1.00 95.50 93 ILE A O 1
ATOM 725 N N . VAL A 1 94 ? -10.930 -5.811 -1.723 1.00 95.06 94 VAL A N 1
ATOM 726 C CA . VAL A 1 94 ? -10.606 -5.603 -3.137 1.00 95.06 94 VAL A CA 1
ATOM 727 C C . VAL A 1 94 ? -10.257 -4.133 -3.365 1.00 95.06 94 VAL A C 1
ATOM 729 O O . VAL A 1 94 ? -11.056 -3.243 -3.059 1.00 95.06 94 VAL A O 1
ATOM 732 N N . LEU A 1 95 ? -9.074 -3.868 -3.927 1.00 96.56 95 LEU A N 1
ATOM 733 C CA . LEU A 1 95 ? -8.685 -2.519 -4.339 1.00 96.56 95 LEU A CA 1
ATOM 734 C C . LEU A 1 95 ? -9.579 -2.047 -5.497 1.00 96.56 95 LEU A C 1
ATOM 736 O O . LEU A 1 95 ? -9.619 -2.671 -6.558 1.00 96.56 95 LEU A O 1
ATOM 740 N N . GLY A 1 96 ? -10.290 -0.940 -5.308 1.00 95.62 96 GLY A N 1
ATOM 741 C CA . GLY A 1 96 ? -11.183 -0.338 -6.297 1.00 95.62 96 GLY A CA 1
ATOM 742 C C . GLY A 1 96 ? -10.445 0.512 -7.330 1.00 95.62 96 GLY A C 1
ATOM 743 O O . GLY A 1 96 ? -9.301 0.231 -7.687 1.00 95.62 96 GLY A O 1
ATOM 744 N N . GLU A 1 97 ? -11.106 1.556 -7.831 1.00 95.50 97 GLU A N 1
ATOM 745 C CA . GLU A 1 97 ? -10.515 2.511 -8.778 1.00 95.50 97 GLU A CA 1
ATOM 746 C C . GLU A 1 97 ? -9.261 3.181 -8.206 1.00 95.50 97 GLU A C 1
ATOM 748 O O . GLU A 1 97 ? -9.180 3.433 -6.999 1.00 95.50 97 GLU A O 1
ATOM 753 N N . ALA A 1 98 ? -8.302 3.467 -9.091 1.00 96.81 98 ALA A N 1
ATOM 754 C CA . ALA A 1 98 ? -7.019 4.060 -8.746 1.00 96.81 98 ALA A CA 1
ATOM 755 C C . ALA A 1 98 ? -6.817 5.402 -9.456 1.00 96.81 98 ALA A C 1
ATOM 757 O O . ALA A 1 98 ? -7.156 5.542 -10.630 1.00 96.81 98 ALA A O 1
ATOM 758 N N . GLN A 1 99 ? -6.223 6.361 -8.753 1.00 95.81 99 GLN A N 1
ATOM 759 C CA . GLN A 1 99 ? -5.681 7.592 -9.326 1.00 95.81 99 GLN A CA 1
ATOM 760 C C . GLN A 1 99 ? -4.161 7.525 -9.240 1.00 95.81 99 GLN A C 1
ATOM 762 O O . GLN A 1 99 ? -3.634 7.146 -8.195 1.00 95.81 99 GLN A O 1
ATOM 767 N N . VAL A 1 100 ? -3.470 7.871 -10.323 1.00 95.00 100 VAL A N 1
ATOM 768 C CA . VAL A 1 100 ? -2.008 7.818 -10.404 1.00 95.00 100 VAL A CA 1
ATOM 769 C C . VAL A 1 100 ? -1.471 9.224 -10.629 1.00 95.00 100 VAL A C 1
ATOM 771 O O . VAL A 1 100 ? -1.973 9.963 -11.473 1.00 95.00 100 VAL A O 1
ATOM 774 N N . ALA A 1 101 ? -0.452 9.591 -9.861 1.00 93.94 101 ALA A N 1
ATOM 775 C CA . ALA A 1 101 ? 0.321 10.806 -10.047 1.00 93.94 101 ALA A CA 1
ATOM 776 C C . ALA A 1 101 ? 1.808 10.440 -10.081 1.00 93.94 101 ALA A C 1
ATOM 778 O O . ALA A 1 101 ? 2.448 10.241 -9.047 1.00 93.94 101 ALA A O 1
ATOM 779 N N . LEU A 1 102 ? 2.361 10.325 -11.288 1.00 89.44 102 LEU A N 1
ATOM 780 C CA . LEU A 1 102 ? 3.787 10.082 -11.489 1.00 89.44 102 LEU A CA 1
ATOM 781 C C . LEU A 1 102 ? 4.551 11.410 -11.428 1.00 89.44 102 LEU A C 1
ATOM 783 O O . LEU A 1 102 ? 4.268 12.326 -12.202 1.00 89.44 102 LEU A O 1
ATOM 787 N N . ALA A 1 103 ? 5.544 11.516 -10.545 1.00 86.81 103 ALA A N 1
ATOM 788 C CA . ALA A 1 103 ? 6.466 12.651 -10.517 1.00 86.81 103 ALA A CA 1
ATOM 789 C C . ALA A 1 103 ? 7.933 12.198 -10.548 1.00 86.81 103 ALA A C 1
ATOM 791 O O . ALA A 1 103 ? 8.258 11.012 -10.466 1.00 86.81 103 ALA A O 1
ATOM 792 N N . SER A 1 104 ? 8.852 13.156 -10.686 1.00 80.56 104 SER A N 1
ATOM 793 C CA . SER A 1 104 ? 10.286 12.879 -10.861 1.00 80.56 104 SER A CA 1
ATOM 794 C C . SER A 1 104 ? 10.958 12.254 -9.636 1.00 80.56 104 SER A C 1
ATOM 796 O O . SER A 1 104 ? 11.956 11.558 -9.785 1.00 80.56 104 SER A O 1
ATOM 798 N N . HIS A 1 105 ? 10.431 12.498 -8.434 1.00 82.56 105 HIS A N 1
ATOM 799 C CA . HIS A 1 105 ? 11.039 12.041 -7.177 1.00 82.56 105 HIS A CA 1
ATOM 800 C C . HIS A 1 105 ? 10.161 11.061 -6.401 1.00 82.56 105 HIS A C 1
ATOM 802 O O . HIS A 1 105 ? 10.667 10.100 -5.819 1.00 82.56 105 HIS A O 1
ATOM 808 N N . GLN A 1 106 ? 8.854 11.304 -6.404 1.00 89.50 106 GLN A N 1
ATOM 809 C CA . GLN A 1 106 ? 7.863 10.495 -5.718 1.00 89.50 106 GLN A CA 1
ATOM 810 C C . GLN A 1 106 ? 6.711 10.227 -6.678 1.00 89.50 106 GLN A C 1
ATOM 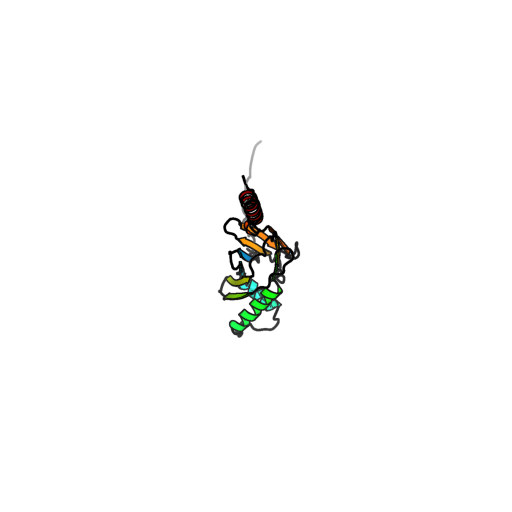812 O O . GLN A 1 106 ? 6.318 11.107 -7.437 1.00 89.50 106 GLN A O 1
ATOM 817 N N . SER A 1 107 ? 6.201 9.006 -6.663 1.00 92.38 107 SER A N 1
ATOM 818 C CA . SER A 1 107 ? 4.973 8.643 -7.358 1.00 92.38 107 SER A CA 1
ATOM 819 C C . SER A 1 107 ? 3.924 8.273 -6.325 1.00 92.38 107 SER A C 1
ATOM 821 O O . SER A 1 107 ? 4.225 7.580 -5.347 1.00 92.38 107 SER A O 1
ATOM 823 N N . ASP A 1 108 ? 2.711 8.752 -6.556 1.00 95.81 108 ASP A N 1
ATOM 824 C CA . ASP A 1 108 ? 1.583 8.573 -5.659 1.00 95.81 108 ASP A CA 1
ATOM 825 C C . ASP A 1 108 ? 0.479 7.794 -6.375 1.00 95.81 108 ASP A C 1
ATOM 827 O O . ASP A 1 108 ? 0.139 8.083 -7.526 1.00 95.81 108 ASP A O 1
ATOM 831 N N . VAL A 1 109 ? -0.080 6.793 -5.697 1.00 97.38 109 VAL A N 1
ATOM 832 C CA . VAL A 1 109 ? -1.228 6.026 -6.189 1.00 97.38 109 VAL A CA 1
ATOM 833 C C . VAL A 1 109 ? -2.287 5.948 -5.105 1.00 97.38 109 VAL A C 1
ATOM 835 O O . VAL A 1 109 ? -2.019 5.464 -4.012 1.00 97.38 109 VAL A O 1
ATOM 838 N N . SER A 1 110 ? -3.506 6.367 -5.416 1.00 97.81 110 SER A N 1
ATOM 839 C CA . SER A 1 110 ? -4.625 6.357 -4.474 1.00 97.81 110 SER A CA 1
ATOM 840 C C . SER A 1 110 ? -5.690 5.367 -4.922 1.00 97.81 110 SER A C 1
ATOM 842 O O . SER A 1 110 ? -6.316 5.575 -5.958 1.00 97.81 110 SER A O 1
ATOM 844 N N . PHE A 1 111 ? -5.939 4.323 -4.132 1.00 97.81 111 PHE A N 1
ATOM 845 C CA . PHE A 1 111 ? -7.014 3.356 -4.363 1.00 97.81 111 PHE A CA 1
ATOM 846 C C . PHE A 1 111 ? -8.232 3.662 -3.495 1.00 97.81 111 PHE A C 1
ATOM 848 O O . PHE A 1 111 ? -8.108 3.888 -2.289 1.00 97.81 111 PHE A O 1
ATOM 855 N N . THR A 1 112 ? -9.428 3.576 -4.076 1.00 95.50 112 THR A N 1
ATOM 856 C CA . THR A 1 112 ? -10.661 3.459 -3.282 1.00 95.50 112 THR A CA 1
ATOM 857 C C . THR A 1 112 ? -10.764 2.045 -2.720 1.00 95.50 112 THR A C 1
ATOM 859 O O . THR A 1 112 ? -10.556 1.083 -3.453 1.00 95.50 112 THR A O 1
ATOM 862 N N . ILE A 1 113 ? -11.126 1.897 -1.449 1.00 94.69 113 ILE A N 1
ATOM 863 C CA . ILE A 1 113 ? -11.377 0.593 -0.822 1.00 94.69 113 ILE A CA 1
ATOM 864 C C . ILE A 1 113 ? -12.699 0.618 -0.037 1.00 94.69 113 ILE A C 1
ATOM 866 O O . ILE A 1 113 ? -13.143 1.691 0.397 1.00 94.69 113 ILE A O 1
ATOM 870 N N . PRO A 1 114 ? -13.366 -0.537 0.141 1.00 91.88 114 PRO A N 1
ATOM 871 C CA . PRO A 1 114 ? -14.554 -0.623 0.981 1.00 91.88 114 PRO A CA 1
ATOM 872 C C . PRO A 1 114 ? -14.259 -0.170 2.415 1.00 91.88 114 PRO A C 1
ATOM 874 O O . PRO A 1 114 ? -13.149 -0.328 2.924 1.00 91.88 114 PRO A O 1
ATOM 877 N N . ALA A 1 115 ? -15.272 0.389 3.075 1.00 89.69 115 ALA A N 1
ATOM 878 C CA . ALA A 1 115 ? -15.194 0.674 4.501 1.00 89.69 115 ALA A CA 1
ATOM 879 C C . ALA A 1 115 ? -15.082 -0.635 5.314 1.00 89.69 115 ALA A C 1
ATOM 881 O O . ALA A 1 115 ? -15.545 -1.683 4.848 1.00 89.69 115 ALA A O 1
ATOM 882 N N . PRO A 1 116 ? -14.509 -0.594 6.532 1.00 89.88 116 PRO A N 1
ATOM 883 C CA . PRO A 1 116 ? -14.500 -1.748 7.420 1.00 89.88 116 PRO A CA 1
ATOM 884 C C . PRO A 1 116 ? -15.916 -2.274 7.670 1.00 89.88 116 PRO A C 1
ATOM 886 O O . PRO A 1 116 ? -16.811 -1.466 7.946 1.00 89.88 116 PRO A O 1
ATOM 889 N N . PRO A 1 117 ? -16.143 -3.599 7.614 1.00 89.06 117 PRO A N 1
ATOM 890 C CA . PRO A 1 117 ? -17.427 -4.154 7.985 1.00 89.06 117 PRO A CA 1
ATOM 891 C C . PRO A 1 117 ? -17.723 -3.847 9.452 1.00 89.06 117 PRO A C 1
ATOM 893 O O . PRO A 1 117 ? -16.839 -3.696 10.298 1.00 89.06 117 PRO A O 1
ATOM 896 N N . VAL A 1 118 ? -19.011 -3.746 9.745 1.00 86.44 118 VAL A N 1
ATOM 897 C CA . VAL A 1 118 ? -19.519 -3.445 11.077 1.00 86.44 118 VAL A CA 1
ATOM 898 C C . VAL A 1 118 ? -19.006 -4.484 12.077 1.00 86.44 118 VAL A C 1
ATOM 900 O O . VAL A 1 118 ? -19.268 -5.674 11.936 1.00 86.44 118 VAL A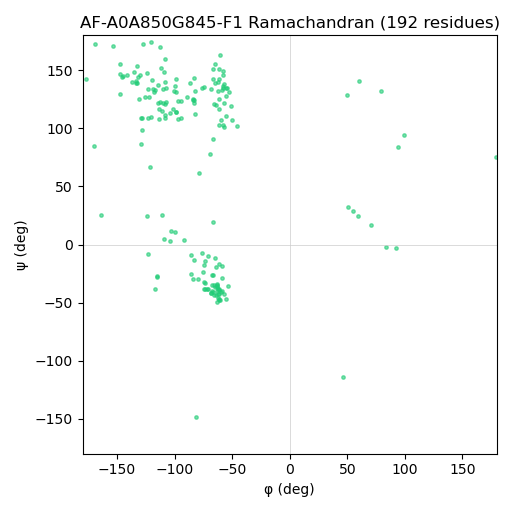 O 1
ATOM 903 N N . GLY A 1 119 ? -18.298 -4.021 13.109 1.00 89.19 119 GLY A N 1
ATOM 904 C CA . GLY A 1 119 ? -17.722 -4.887 14.140 1.00 89.19 119 GLY A CA 1
ATOM 905 C C . GLY A 1 119 ? -16.291 -5.342 13.864 1.00 89.19 119 GLY A C 1
ATOM 906 O O . GLY A 1 119 ? -15.714 -5.970 14.750 1.00 89.19 119 GLY A O 1
ATOM 907 N N . ALA A 1 120 ? -15.710 -4.980 12.714 1.00 91.50 120 ALA A N 1
ATOM 908 C CA . ALA A 1 120 ? -14.336 -5.330 12.391 1.00 91.50 120 ALA A CA 1
ATOM 909 C C . ALA A 1 120 ? -13.355 -4.829 13.455 1.00 91.50 120 ALA A C 1
ATOM 911 O O . ALA A 1 120 ? -13.465 -3.694 13.935 1.00 91.50 120 ALA A O 1
ATOM 912 N N . THR A 1 121 ? -12.381 -5.663 13.814 1.00 93.31 121 THR A N 1
ATOM 913 C CA . THR A 1 121 ? -11.435 -5.343 14.894 1.00 93.31 121 THR A CA 1
ATOM 914 C C . THR A 1 121 ? -9.997 -5.191 14.435 1.00 93.31 121 THR A C 1
ATOM 916 O O . THR A 1 121 ? -9.241 -4.446 15.064 1.00 93.31 121 THR A O 1
ATOM 919 N N . GLN A 1 122 ? -9.616 -5.852 13.347 1.00 95.62 122 GLN A N 1
ATOM 920 C CA . GLN A 1 122 ? -8.258 -5.846 12.828 1.00 95.62 122 GLN A CA 1
ATOM 921 C C . GLN A 1 122 ? -8.241 -5.574 11.327 1.00 95.62 122 GLN A C 1
ATOM 923 O O . GLN A 1 122 ? -9.098 -6.014 10.568 1.00 95.62 122 GLN A O 1
ATOM 928 N N . LEU A 1 123 ? -7.221 -4.839 10.901 1.00 95.81 123 LEU A N 1
ATOM 929 C CA . LEU A 1 123 ? -6.764 -4.789 9.522 1.00 95.81 123 LEU A CA 1
ATOM 930 C C . LEU A 1 123 ? -5.526 -5.676 9.438 1.00 95.81 123 LEU A C 1
ATOM 932 O O . LEU A 1 123 ? -4.517 -5.351 10.064 1.00 95.81 123 LEU A O 1
ATOM 936 N N . HIS A 1 124 ? -5.577 -6.754 8.664 1.00 98.12 124 HIS A N 1
ATOM 937 C CA . HIS A 1 124 ? -4.382 -7.514 8.312 1.00 98.12 124 HIS A CA 1
ATOM 938 C C . HIS A 1 124 ? -3.905 -7.098 6.929 1.00 98.12 124 HIS A C 1
ATOM 940 O O . HIS A 1 124 ? -4.706 -6.845 6.028 1.00 98.12 124 HIS A O 1
ATOM 946 N N . ALA A 1 125 ? -2.592 -7.047 6.774 1.00 98.19 125 ALA A N 1
ATOM 947 C CA . ALA A 1 125 ? -1.946 -6.645 5.545 1.00 98.19 125 ALA A CA 1
ATOM 948 C C . ALA A 1 125 ? -0.822 -7.611 5.195 1.00 98.19 125 ALA A C 1
ATOM 950 O O . ALA A 1 125 ? -0.071 -8.058 6.066 1.00 98.19 125 ALA A O 1
ATOM 951 N N . HIS A 1 126 ? -0.708 -7.888 3.907 1.00 98.44 126 HIS A N 1
ATOM 952 C CA . HIS A 1 126 ? 0.444 -8.493 3.270 1.00 98.44 126 HIS A CA 1
ATOM 953 C C . HIS A 1 126 ? 0.784 -7.600 2.077 1.00 98.44 126 HIS A C 1
ATOM 955 O O . HIS A 1 126 ? -0.005 -7.477 1.146 1.00 98.44 126 HIS A O 1
ATOM 961 N N . ILE A 1 127 ? 1.893 -6.868 2.186 1.00 97.81 127 ILE A N 1
ATOM 962 C CA . ILE A 1 127 ? 2.290 -5.863 1.194 1.00 97.81 127 ILE A CA 1
ATOM 963 C C . ILE A 1 127 ? 3.736 -6.129 0.806 1.00 97.81 127 ILE A C 1
ATOM 965 O O . ILE A 1 127 ? 4.657 -5.562 1.396 1.00 97.81 127 ILE A O 1
ATOM 969 N N . ASP A 1 128 ? 3.928 -7.006 -0.167 1.00 95.50 128 ASP A N 1
ATOM 970 C CA . ASP A 1 128 ? 5.225 -7.441 -0.689 1.00 95.50 128 ASP A CA 1
ATOM 971 C C . ASP A 1 128 ? 5.565 -6.778 -2.034 1.00 95.50 128 ASP A C 1
ATOM 973 O O . ASP A 1 128 ? 6.532 -7.151 -2.710 1.00 95.50 128 ASP A O 1
ATOM 977 N N . VAL A 1 129 ? 4.805 -5.748 -2.423 1.00 91.44 129 VAL A N 1
ATOM 978 C CA . VAL A 1 129 ? 5.199 -4.904 -3.545 1.00 91.44 129 VAL A CA 1
ATOM 979 C C . VAL A 1 129 ? 6.615 -4.374 -3.302 1.00 91.44 129 VAL A C 1
ATOM 981 O O . VAL A 1 129 ? 6.956 -3.908 -2.208 1.00 91.44 129 VAL A O 1
ATOM 984 N N . MET A 1 130 ? 7.441 -4.444 -4.346 1.00 87.94 130 MET A N 1
ATOM 985 C CA . MET A 1 130 ? 8.854 -4.066 -4.328 1.00 87.94 130 MET A CA 1
ATOM 986 C C . MET A 1 130 ? 9.790 -5.006 -3.545 1.00 87.94 130 MET A C 1
ATOM 988 O O . MET A 1 130 ? 10.920 -4.610 -3.252 1.00 87.94 130 MET A O 1
ATOM 992 N N . HIS A 1 131 ? 9.381 -6.241 -3.222 1.00 90.75 131 HIS A N 1
ATOM 993 C CA . HIS A 1 131 ? 10.247 -7.219 -2.541 1.00 90.75 131 HIS A CA 1
ATOM 994 C C . HIS A 1 131 ? 11.533 -7.561 -3.316 1.00 90.75 131 HIS A C 1
ATOM 996 O O . HIS A 1 131 ? 12.489 -8.063 -2.724 1.00 90.75 131 HIS A O 1
ATOM 1002 N N . GLU A 1 132 ? 11.585 -7.279 -4.622 1.00 87.50 132 GLU A N 1
ATOM 1003 C CA . GLU A 1 132 ? 12.772 -7.455 -5.461 1.00 87.50 132 GLU A CA 1
ATOM 1004 C C . GLU A 1 132 ? 13.929 -6.533 -5.024 1.00 87.50 132 GLU A C 1
ATOM 1006 O O . GLU A 1 132 ? 15.094 -6.800 -5.324 1.00 87.50 132 GLU A O 1
ATOM 1011 N N . GLN A 1 133 ? 13.633 -5.464 -4.275 1.00 87.06 133 GLN A N 1
ATOM 1012 C CA . GLN A 1 133 ? 14.640 -4.571 -3.719 1.00 87.06 133 GLN A CA 1
ATOM 1013 C C . GLN A 1 133 ? 15.201 -5.089 -2.400 1.00 87.06 133 GLN A C 1
ATOM 1015 O O . GLN A 1 133 ? 14.499 -5.265 -1.401 1.00 87.06 133 GLN A O 1
ATOM 1020 N N . HIS A 1 134 ? 16.525 -5.222 -2.352 1.00 84.88 134 HIS A N 1
ATOM 1021 C CA . HIS A 1 134 ? 17.216 -5.486 -1.099 1.00 84.88 134 HIS A CA 1
ATOM 1022 C C . HIS A 1 134 ? 16.922 -4.388 -0.069 1.00 84.88 134 HIS A C 1
ATOM 1024 O O . HIS A 1 134 ? 16.959 -3.194 -0.372 1.00 84.88 134 HIS A O 1
ATOM 1030 N N . ASN A 1 135 ? 16.671 -4.815 1.171 1.00 87.31 135 ASN A N 1
ATOM 1031 C CA . ASN A 1 135 ? 16.343 -3.946 2.303 1.00 87.31 135 ASN A CA 1
ATOM 1032 C C . ASN A 1 135 ? 15.086 -3.079 2.098 1.00 87.31 135 ASN A C 1
ATOM 1034 O O . ASN A 1 135 ? 14.964 -2.041 2.752 1.00 87.31 135 ASN A O 1
ATOM 1038 N N . GLN A 1 136 ? 14.156 -3.497 1.228 1.00 91.44 136 GLN A N 1
ATOM 1039 C CA . GLN A 1 136 ? 12.843 -2.865 1.118 1.00 91.44 136 GLN A CA 1
ATOM 1040 C C . GLN A 1 136 ? 12.112 -2.927 2.461 1.00 91.44 136 GLN A C 1
ATOM 1042 O O . GLN A 1 136 ? 12.026 -3.982 3.096 1.00 91.44 136 GLN A O 1
ATOM 1047 N N . ASN A 1 137 ? 11.548 -1.795 2.872 1.00 93.25 137 ASN A N 1
ATOM 1048 C CA . ASN A 1 137 ? 10.615 -1.722 3.98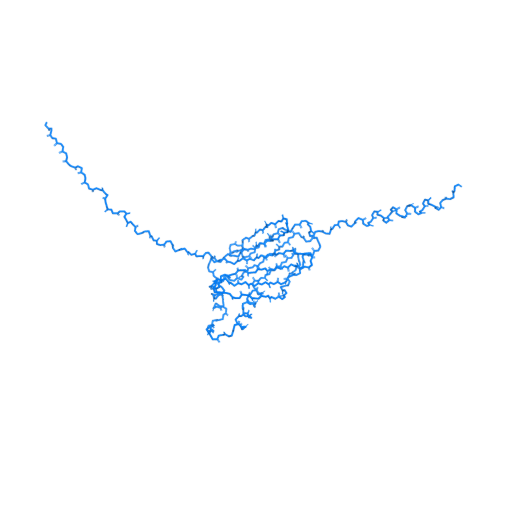5 1.00 93.25 137 ASN A CA 1
ATOM 1049 C C . ASN A 1 137 ? 9.330 -1.044 3.514 1.00 93.25 137 ASN A C 1
ATOM 1051 O O . ASN A 1 137 ? 9.348 0.074 3.015 1.00 93.25 137 ASN A O 1
ATOM 1055 N N . ASN A 1 138 ? 8.200 -1.688 3.742 1.00 95.56 138 ASN A N 1
ATOM 1056 C CA . ASN A 1 138 ? 6.891 -1.111 3.499 1.00 95.56 138 ASN A CA 1
ATOM 1057 C C . ASN A 1 138 ? 6.324 -0.639 4.841 1.00 95.56 138 ASN A C 1
ATOM 1059 O O . ASN A 1 138 ? 6.388 -1.350 5.841 1.00 95.56 138 ASN A O 1
ATOM 1063 N N . VAL A 1 139 ? 5.808 0.585 4.914 1.00 96.50 139 VAL A N 1
ATOM 1064 C CA . VAL A 1 139 ? 5.224 1.126 6.149 1.00 96.50 139 VAL A CA 1
ATOM 1065 C C . VAL A 1 139 ? 3.738 1.325 5.934 1.00 96.50 139 VAL A C 1
ATOM 1067 O O . VAL A 1 139 ? 3.338 2.252 5.238 1.00 96.50 139 VAL A O 1
ATOM 1070 N N . LEU A 1 140 ? 2.920 0.482 6.562 1.00 97.44 140 LEU A N 1
ATOM 1071 C CA . LEU A 1 140 ? 1.473 0.656 6.571 1.00 97.44 140 LEU A CA 1
ATOM 1072 C C . LEU A 1 140 ? 1.065 1.518 7.763 1.00 97.44 140 LEU A C 1
ATOM 1074 O O . LEU A 1 140 ? 1.405 1.218 8.908 1.00 97.44 140 LEU A O 1
ATOM 1078 N N . ARG A 1 141 ? 0.306 2.575 7.495 1.00 96.50 141 ARG A N 1
ATOM 1079 C CA . ARG A 1 141 ? -0.257 3.500 8.475 1.00 96.50 141 ARG A CA 1
ATOM 1080 C C . ARG A 1 141 ? -1.772 3.448 8.399 1.00 96.50 141 ARG A C 1
ATOM 1082 O O . ARG A 1 141 ? -2.343 3.579 7.326 1.00 96.50 141 ARG A O 1
ATOM 1089 N N . LEU A 1 142 ? -2.414 3.308 9.550 1.00 93.25 142 LEU A N 1
ATOM 1090 C CA . LEU A 1 142 ? -3.847 3.506 9.708 1.00 93.25 142 LEU A CA 1
ATOM 1091 C C . LEU A 1 142 ? -4.069 4.905 10.274 1.00 93.25 142 LEU A C 1
ATOM 1093 O O . LEU A 1 142 ? -3.681 5.183 11.414 1.00 93.25 142 LEU A O 1
ATOM 1097 N N . VAL A 1 143 ? -4.693 5.769 9.479 1.00 88.44 143 VAL A N 1
ATOM 1098 C CA . VAL A 1 143 ? -5.015 7.146 9.850 1.00 88.44 143 VAL A CA 1
ATOM 1099 C C . VAL A 1 143 ? -6.521 7.273 10.008 1.00 88.44 143 VAL A C 1
ATOM 1101 O O . VAL A 1 143 ? -7.295 7.134 9.062 1.00 88.44 143 VAL A O 1
ATOM 1104 N N . THR A 1 144 ? -6.944 7.546 11.236 1.00 79.81 144 THR A N 1
ATOM 1105 C CA . THR A 1 144 ? -8.341 7.836 11.567 1.00 79.81 144 THR A CA 1
ATOM 1106 C C . THR A 1 144 ? -8.435 9.229 12.181 1.00 79.81 144 THR A C 1
ATOM 1108 O O . THR A 1 144 ? -7.418 9.874 12.445 1.00 79.81 144 THR A O 1
ATOM 1111 N N . GLN A 1 145 ? -9.654 9.706 12.439 1.00 74.31 145 GLN A N 1
ATOM 1112 C CA . GLN A 1 145 ? -9.858 10.995 13.110 1.00 74.31 145 GLN A CA 1
ATOM 1113 C C . GLN A 1 145 ? -9.199 11.054 14.499 1.00 74.31 145 GLN A C 1
ATOM 1115 O O . GLN A 1 145 ? -8.820 12.131 14.950 1.00 74.31 145 GLN A O 1
ATOM 1120 N N . THR A 1 146 ? -9.060 9.910 15.178 1.00 70.62 146 THR A N 1
ATOM 1121 C CA . THR A 1 146 ? -8.662 9.844 16.593 1.00 70.62 146 THR A CA 1
ATOM 1122 C C . THR A 1 146 ? -7.410 9.011 16.850 1.00 70.62 146 THR A C 1
ATOM 1124 O O . THR A 1 146 ? -6.922 8.992 17.977 1.00 70.62 146 THR A O 1
ATOM 1127 N N . SER A 1 147 ? -6.880 8.298 15.853 1.00 74.25 147 SER A N 1
ATOM 1128 C CA . SER A 1 147 ? -5.725 7.416 16.034 1.00 74.25 147 SER A CA 1
ATOM 1129 C C . SER A 1 147 ? -4.809 7.388 14.819 1.00 74.25 147 SER A C 1
ATOM 1131 O O . SER A 1 147 ? -5.260 7.388 13.674 1.00 74.25 147 SER A O 1
ATOM 1133 N N . ARG A 1 148 ? -3.508 7.262 15.090 1.00 84.44 148 ARG A N 1
ATOM 1134 C CA . ARG A 1 148 ? -2.490 6.907 14.102 1.00 84.44 148 ARG A CA 1
ATOM 1135 C C . ARG A 1 148 ? -1.767 5.660 14.587 1.00 84.44 148 ARG A C 1
ATOM 1137 O O . ARG A 1 148 ? -1.027 5.723 15.565 1.00 84.44 148 ARG A O 1
ATOM 1144 N N . ALA A 1 149 ? -2.008 4.538 13.925 1.00 92.19 149 ALA A N 1
ATOM 1145 C CA . ALA A 1 149 ? -1.283 3.293 14.159 1.00 92.19 149 ALA A CA 1
ATOM 1146 C C . ALA A 1 149 ? -0.421 2.982 12.934 1.00 92.19 149 ALA A C 1
ATOM 1148 O O . ALA A 1 149 ? -0.748 3.407 11.827 1.00 92.19 149 ALA A O 1
ATOM 1149 N N . HIS A 1 150 ? 0.689 2.271 13.115 1.00 96.06 150 HIS A N 1
ATOM 1150 C CA . HIS A 1 150 ? 1.519 1.854 11.991 1.00 96.06 150 HIS A CA 1
ATOM 1151 C C . HIS A 1 150 ? 2.186 0.508 12.248 1.00 96.06 150 HIS A C 1
ATOM 1153 O O . HIS A 1 150 ? 2.397 0.115 13.395 1.00 96.06 150 HIS A O 1
ATOM 1159 N N . VAL A 1 151 ? 2.514 -0.183 11.162 1.00 96.69 151 VAL A N 1
ATOM 1160 C CA . VAL A 1 151 ? 3.272 -1.430 11.159 1.00 96.69 151 VAL A CA 1
ATOM 1161 C C . VAL A 1 151 ? 4.305 -1.372 10.03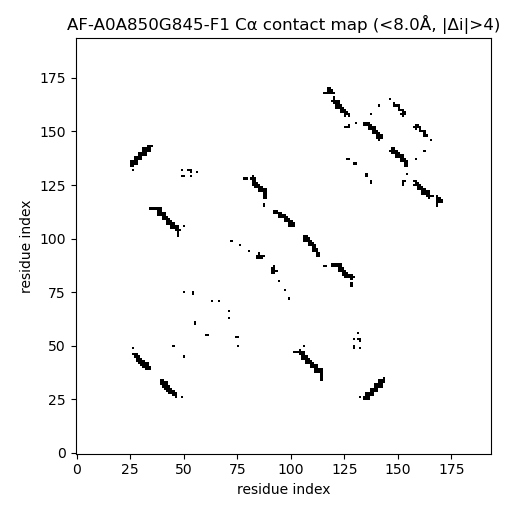9 1.00 96.69 151 VAL A C 1
ATOM 1163 O O . VAL A 1 151 ? 4.040 -0.850 8.956 1.00 96.69 151 VAL A O 1
ATOM 1166 N N . VAL A 1 152 ? 5.503 -1.876 10.324 1.00 96.62 152 VAL A N 1
ATOM 1167 C CA . VAL A 1 152 ? 6.578 -2.002 9.337 1.00 96.62 152 VAL A CA 1
ATOM 1168 C C . VAL A 1 152 ? 6.567 -3.429 8.796 1.00 96.62 152 VAL A C 1
ATOM 1170 O O . VAL A 1 152 ? 6.661 -4.392 9.558 1.00 96.62 152 VAL A O 1
ATOM 1173 N N . LEU A 1 153 ? 6.452 -3.548 7.483 1.00 96.69 153 LEU A N 1
ATOM 1174 C CA . LEU A 1 153 ? 6.368 -4.772 6.699 1.00 96.69 153 LEU A CA 1
ATOM 1175 C C . LEU A 1 153 ? 7.699 -4.939 5.957 1.00 96.69 153 LEU A C 1
ATOM 1177 O O . LEU A 1 153 ? 8.142 -4.036 5.251 1.00 96.69 153 LEU A O 1
ATOM 1181 N N . LYS A 1 154 ? 8.386 -6.056 6.170 1.00 95.62 154 LYS A N 1
ATOM 1182 C CA . LYS A 1 154 ? 9.742 -6.307 5.667 1.00 95.62 154 LYS A CA 1
ATOM 1183 C C . LYS A 1 154 ? 9.982 -7.805 5.510 1.00 95.62 154 LYS A C 1
ATOM 1185 O O . LYS A 1 154 ? 9.218 -8.618 6.017 1.00 95.62 154 LYS A O 1
ATOM 1190 N N . SER A 1 155 ? 11.095 -8.190 4.898 1.00 94.56 155 SER A N 1
ATOM 1191 C CA . SER A 1 155 ? 11.419 -9.608 4.681 1.00 94.56 155 SER A CA 1
ATOM 1192 C C . SER A 1 155 ? 11.375 -10.463 5.955 1.00 94.56 155 SER A C 1
ATOM 1194 O O . SER A 1 155 ? 10.927 -11.598 5.914 1.00 94.56 155 SER A O 1
ATOM 1196 N N . SER A 1 156 ? 11.768 -9.923 7.114 1.00 95.38 156 SER A N 1
ATOM 1197 C CA . SER A 1 156 ? 11.769 -10.686 8.372 1.00 95.38 156 SER A CA 1
ATOM 1198 C C . SER A 1 156 ? 10.378 -10.995 8.944 1.00 95.38 156 SER A C 1
ATOM 1200 O O . SER A 1 156 ? 10.297 -11.695 9.948 1.00 95.38 156 SER A O 1
ATOM 1202 N N . ASN A 1 157 ? 9.307 -10.408 8.404 1.00 96.81 157 ASN A N 1
ATOM 1203 C CA . ASN A 1 157 ? 7.926 -10.758 8.746 1.00 96.81 157 ASN A CA 1
ATOM 1204 C C . ASN A 1 157 ? 7.115 -11.152 7.508 1.00 96.81 157 ASN A C 1
ATOM 1206 O O . ASN A 1 157 ? 5.898 -10.990 7.513 1.00 96.81 157 ASN A O 1
ATOM 1210 N N . ASP A 1 158 ? 7.792 -11.619 6.453 1.00 97.19 158 ASP A N 1
ATOM 1211 C CA . ASP A 1 158 ? 7.194 -11.955 5.157 1.00 97.19 158 ASP A CA 1
ATOM 1212 C C . ASP A 1 158 ? 6.313 -10.824 4.607 1.00 97.19 158 ASP A C 1
ATOM 1214 O O . ASP A 1 158 ? 5.284 -11.065 3.988 1.00 97.19 158 ASP A O 1
ATOM 1218 N N . PHE A 1 159 ? 6.684 -9.572 4.904 1.00 97.44 159 PHE A N 1
ATOM 1219 C CA . PHE A 1 159 ? 5.913 -8.375 4.576 1.00 97.44 159 PHE A CA 1
ATOM 1220 C C . PHE A 1 159 ? 4.462 -8.387 5.101 1.00 97.44 159 PHE A C 1
ATOM 1222 O O . PHE A 1 159 ? 3.571 -7.746 4.535 1.00 97.44 159 PHE A O 1
ATOM 1229 N N . ARG A 1 160 ? 4.218 -9.087 6.216 1.00 98.38 160 ARG A N 1
ATOM 1230 C CA . ARG A 1 160 ? 2.910 -9.227 6.868 1.00 98.38 160 ARG A CA 1
ATOM 1231 C C . ARG A 1 160 ? 2.832 -8.461 8.182 1.00 98.38 160 ARG A C 1
ATOM 1233 O O . ARG A 1 160 ? 3.806 -8.323 8.922 1.00 98.38 160 ARG A O 1
ATOM 1240 N N . GLY A 1 161 ? 1.634 -7.986 8.499 1.00 97.69 161 GLY A N 1
ATOM 1241 C CA . GLY A 1 161 ? 1.359 -7.282 9.744 1.00 97.69 161 GLY A CA 1
ATOM 1242 C C . GLY A 1 161 ? -0.129 -7.065 9.980 1.00 97.69 161 GLY A C 1
ATOM 1243 O O . GLY A 1 161 ? -0.961 -7.329 9.113 1.00 97.69 161 GLY A O 1
ATOM 1244 N N . SER A 1 162 ? -0.466 -6.575 11.169 1.00 97.25 162 SER A N 1
ATOM 1245 C CA . SER A 1 162 ? -1.845 -6.259 11.536 1.00 97.25 162 SER A CA 1
ATOM 1246 C C . SER A 1 162 ? -1.928 -4.981 12.359 1.00 97.25 162 SER A C 1
ATOM 1248 O O . SER A 1 162 ? -1.056 -4.711 13.186 1.00 97.25 162 SER A O 1
ATOM 1250 N N . LEU A 1 163 ? -3.003 -4.225 12.169 1.00 95.69 163 LEU A N 1
ATOM 1251 C CA . LEU A 1 163 ? -3.328 -3.018 12.920 1.00 95.69 163 LEU A CA 1
ATOM 1252 C C . LEU A 1 163 ? -4.703 -3.173 13.563 1.00 95.69 163 LEU A C 1
ATOM 1254 O O . LEU A 1 163 ? -5.656 -3.587 12.909 1.00 95.69 163 LEU A O 1
ATOM 1258 N N . ALA A 1 164 ? -4.814 -2.814 14.840 1.00 93.12 164 ALA A N 1
ATOM 1259 C CA . ALA A 1 164 ? -6.109 -2.732 15.502 1.00 93.12 164 ALA A CA 1
ATOM 1260 C C . ALA A 1 164 ? -6.928 -1.567 14.927 1.00 93.12 164 ALA A C 1
ATOM 1262 O O . ALA A 1 164 ? -6.423 -0.450 14.785 1.00 93.12 164 ALA A O 1
ATOM 1263 N N . LEU A 1 165 ? -8.199 -1.829 14.634 1.00 89.94 165 LEU A N 1
ATOM 1264 C CA . LEU A 1 165 ? -9.167 -0.820 14.224 1.00 89.94 165 LEU A CA 1
ATOM 1265 C C . LEU A 1 165 ? -9.761 -0.117 15.458 1.00 89.94 165 LEU A C 1
ATOM 1267 O O . LEU A 1 165 ? -9.982 -0.759 16.492 1.00 89.94 165 LEU A O 1
ATOM 1271 N N . PRO A 1 166 ? -10.029 1.199 15.393 1.00 83.56 166 PRO A N 1
ATOM 1272 C CA . PRO A 1 166 ? -10.666 1.907 16.496 1.00 83.56 166 PRO A CA 1
ATOM 1273 C C . PRO A 1 166 ? -12.111 1.437 16.715 1.00 83.56 166 PRO A C 1
ATOM 1275 O O . PRO A 1 166 ? -12.820 1.046 15.794 1.00 83.56 166 PRO A O 1
ATOM 1278 N N . ALA A 1 167 ? -12.586 1.521 17.960 1.00 72.69 167 ALA A N 1
ATOM 1279 C CA . ALA A 1 167 ? -13.896 1.000 18.360 1.00 72.69 167 ALA A CA 1
ATOM 1280 C C . ALA A 1 167 ? -15.099 1.641 17.636 1.00 72.69 167 ALA A C 1
ATOM 1282 O O . ALA A 1 167 ? -16.179 1.058 17.646 1.00 72.69 167 ALA A O 1
ATOM 1283 N N . SER A 1 168 ? -14.930 2.802 16.996 1.00 62.75 168 SER A N 1
ATOM 1284 C CA . SER A 1 168 ? -15.953 3.473 16.182 1.00 62.75 168 SER A CA 1
ATOM 1285 C C . SER A 1 168 ? -16.365 2.688 14.926 1.00 62.75 168 SER A C 1
ATOM 1287 O O . SER A 1 168 ? -17.391 3.006 14.336 1.00 62.75 168 SER A O 1
ATOM 1289 N N . SER A 1 169 ? -15.629 1.634 14.554 1.00 55.31 169 SER A N 1
ATOM 1290 C CA . SER A 1 169 ? -16.027 0.645 13.537 1.00 55.31 169 SER A CA 1
ATOM 1291 C C . SER A 1 169 ? -17.075 -0.364 14.038 1.00 55.31 169 SER A C 1
ATOM 1293 O O . SER A 1 169 ? -17.577 -1.183 13.266 1.00 55.31 169 SER A O 1
ATOM 1295 N N . ARG A 1 170 ? -17.403 -0.357 15.338 1.00 52.75 170 ARG A N 1
ATOM 1296 C CA . ARG A 1 170 ? -18.413 -1.244 15.932 1.00 52.75 170 ARG A CA 1
ATOM 1297 C C . ARG A 1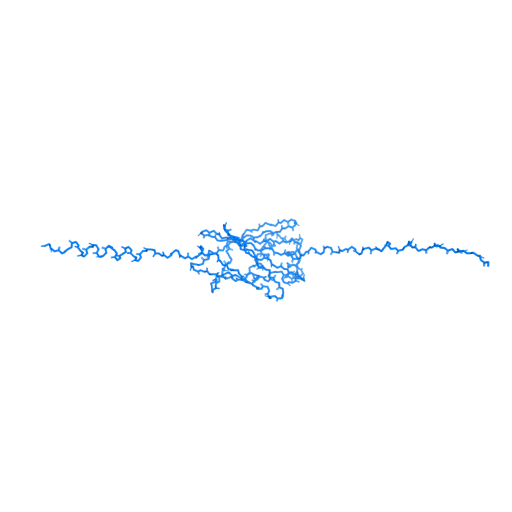 170 ? -19.794 -0.608 15.793 1.00 52.75 170 ARG A C 1
ATOM 1299 O O . ARG A 1 170 ? -19.925 0.593 16.034 1.00 52.75 170 ARG A O 1
ATOM 1306 N N . PRO A 1 171 ? -20.836 -1.386 15.456 1.00 49.19 171 PRO A N 1
ATOM 1307 C CA . PRO A 1 171 ? -22.185 -0.846 15.470 1.00 49.19 171 PRO A CA 1
ATOM 1308 C C . PRO A 1 171 ? -22.465 -0.338 16.881 1.00 49.19 171 PRO A C 1
ATOM 1310 O O . PRO A 1 171 ? -22.169 -1.027 17.862 1.00 49.19 171 PRO A O 1
ATOM 1313 N N . ALA A 1 172 ? -23.045 0.857 16.993 1.00 51.56 172 ALA A N 1
ATOM 1314 C CA . ALA A 1 172 ? -23.651 1.258 18.250 1.00 51.56 172 ALA A CA 1
ATOM 1315 C C . ALA A 1 172 ? -24.629 0.140 18.653 1.00 51.56 172 ALA A C 1
ATOM 1317 O O . ALA A 1 172 ? -25.407 -0.290 17.794 1.00 51.56 172 ALA A O 1
ATOM 1318 N N . PRO A 1 173 ? -24.597 -0.368 19.901 1.00 50.69 173 PRO A N 1
ATOM 1319 C CA . PRO A 1 173 ? -25.610 -1.307 20.351 1.00 50.69 173 PRO A CA 1
ATOM 1320 C C . PRO A 1 173 ? -26.955 -0.627 20.123 1.00 50.69 173 PRO A C 1
ATOM 1322 O O . PRO A 1 173 ? -27.254 0.404 20.727 1.00 50.69 173 PRO A O 1
ATOM 1325 N N . THR A 1 174 ? -27.725 -1.140 19.167 1.00 51.72 174 THR A N 1
ATOM 1326 C CA . THR A 1 174 ? -29.013 -0.570 18.808 1.00 51.72 174 THR A CA 1
ATOM 1327 C C . THR A 1 174 ? -29.884 -0.601 20.053 1.00 51.72 174 THR A C 1
ATOM 1329 O O . THR A 1 174 ? -30.368 -1.656 20.463 1.00 51.72 174 THR A O 1
ATOM 1332 N N . ALA A 1 175 ? -30.113 0.568 20.649 1.00 52.62 175 ALA A N 1
ATOM 1333 C CA . ALA A 1 175 ? -31.032 0.777 21.765 1.00 52.62 175 ALA A CA 1
ATOM 1334 C C . ALA A 1 175 ? -32.512 0.549 21.369 1.00 52.62 175 ALA A C 1
ATOM 1336 O O . ALA A 1 175 ? -33.427 1.013 22.045 1.00 52.62 175 ALA A O 1
ATOM 1337 N N . SER A 1 176 ? -32.772 -0.163 20.267 1.00 51.88 176 SER A N 1
ATOM 1338 C CA . SER A 1 176 ? -34.100 -0.413 19.714 1.00 51.88 176 SER A CA 1
ATOM 1339 C C . SER A 1 176 ? -34.829 -1.585 20.374 1.00 51.88 176 SER A C 1
ATOM 1341 O O . SER A 1 176 ? -36.043 -1.683 20.222 1.00 51.88 176 SER A O 1
ATOM 1343 N N . PHE A 1 177 ? -34.162 -2.436 21.165 1.00 51.94 177 PHE A N 1
ATOM 1344 C CA . PHE A 1 177 ? -34.854 -3.565 21.805 1.00 51.94 177 PHE A CA 1
ATOM 1345 C C . PHE A 1 177 ? -35.535 -3.210 23.140 1.00 51.94 177 PHE A C 1
ATOM 1347 O O . PHE A 1 177 ? -36.549 -3.806 23.496 1.00 51.94 177 PHE A O 1
ATOM 1354 N N . VAL A 1 178 ? -35.061 -2.184 23.859 1.00 51.34 178 VAL A N 1
ATOM 1355 C CA . VAL A 1 178 ? -35.655 -1.795 25.157 1.00 51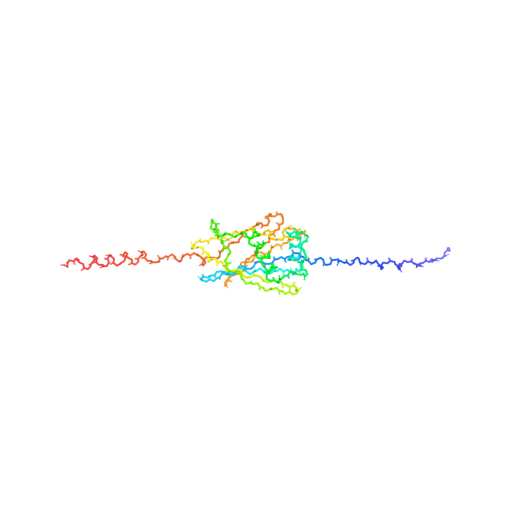.34 178 VAL A CA 1
ATOM 1356 C C . VAL A 1 178 ? -36.872 -0.871 24.982 1.00 51.34 178 VAL A C 1
ATOM 1358 O O . VAL A 1 178 ? -37.826 -0.953 25.756 1.00 51.34 178 VAL A O 1
ATOM 1361 N N . GLN A 1 179 ? -36.924 -0.059 23.919 1.00 47.88 179 GLN A N 1
ATOM 1362 C CA . GLN A 1 179 ? -38.101 0.779 23.632 1.00 47.88 179 GLN A CA 1
ATOM 1363 C C . GLN A 1 179 ? -39.296 -0.004 23.057 1.00 47.88 179 GLN A C 1
ATOM 1365 O O . GLN A 1 179 ? -40.439 0.420 23.242 1.00 47.88 179 GLN A O 1
ATOM 1370 N N . GLY A 1 180 ? -39.065 -1.163 22.425 1.00 47.88 180 GLY A N 1
ATOM 1371 C CA . GLY A 1 180 ? -40.138 -2.049 21.958 1.00 47.88 180 GLY A CA 1
ATOM 1372 C C . GLY A 1 180 ? -40.915 -2.703 23.106 1.00 47.88 180 GLY A C 1
ATOM 1373 O O . GLY A 1 180 ? -42.145 -2.725 23.089 1.00 47.88 180 GLY A O 1
ATOM 1374 N N . ILE A 1 181 ? -40.216 -3.153 24.155 1.00 53.16 181 ILE A N 1
ATOM 1375 C CA . ILE A 1 181 ? -40.849 -3.788 25.324 1.00 53.16 181 ILE A CA 1
ATOM 1376 C C . ILE A 1 181 ? -41.553 -2.744 26.206 1.00 53.16 181 ILE A C 1
ATOM 1378 O O . ILE A 1 181 ? -42.669 -2.987 26.666 1.00 53.16 181 ILE A O 1
ATOM 1382 N N . ALA A 1 182 ? -40.979 -1.546 26.373 1.00 53.19 182 ALA A N 1
ATOM 1383 C CA . ALA A 1 182 ? -41.618 -0.475 27.144 1.00 53.19 182 ALA A CA 1
ATOM 1384 C C . ALA A 1 182 ? -42.952 0.001 26.527 1.00 53.19 182 ALA A C 1
ATOM 1386 O O . ALA A 1 182 ? -43.893 0.312 27.259 1.00 53.19 182 ALA A O 1
ATOM 1387 N N . ARG A 1 183 ? -43.081 -0.000 25.190 1.00 51.72 183 ARG A N 1
ATOM 1388 C CA . ARG A 1 183 ? -44.356 0.303 24.515 1.00 51.72 183 ARG A CA 1
ATOM 1389 C C . ARG A 1 183 ? -45.374 -0.836 24.599 1.00 51.72 183 ARG A C 1
ATOM 1391 O O . ARG A 1 183 ? -46.562 -0.547 24.705 1.00 51.72 183 ARG A O 1
ATOM 1398 N N . LEU A 1 184 ? -44.939 -2.099 24.613 1.00 52.00 184 LEU A N 1
ATOM 1399 C CA . LEU A 1 184 ? -45.856 -3.239 24.745 1.00 52.00 184 LEU A CA 1
ATOM 1400 C C . LEU A 1 184 ? -46.436 -3.355 26.168 1.00 52.00 184 LEU A C 1
ATOM 1402 O O . LEU A 1 184 ? -47.625 -3.619 26.328 1.00 52.00 184 LEU A O 1
ATOM 1406 N N . VAL A 1 185 ? -45.627 -3.085 27.200 1.00 57.34 185 VAL A N 1
ATOM 1407 C CA . VAL A 1 185 ? -46.076 -3.081 28.607 1.00 57.34 185 VAL A CA 1
ATOM 1408 C C . VAL A 1 185 ? -46.980 -1.877 28.904 1.00 57.34 185 VAL A C 1
ATOM 1410 O O . VAL A 1 185 ? -47.997 -2.027 29.580 1.00 57.34 185 VAL A O 1
ATOM 1413 N N . GLY A 1 186 ? -46.677 -0.700 28.343 1.00 55.03 186 GLY A N 1
ATOM 1414 C CA . GLY A 1 186 ? -47.537 0.483 28.467 1.00 55.03 186 GLY A CA 1
ATOM 1415 C C . GLY A 1 186 ? -48.917 0.307 27.819 1.00 55.03 186 GLY A C 1
ATOM 1416 O O . GLY A 1 186 ? -49.913 0.774 28.368 1.00 55.03 186 GLY A O 1
ATOM 1417 N N . LEU A 1 187 ? -48.998 -0.413 26.693 1.00 54.81 187 LEU A N 1
ATOM 1418 C CA . LEU A 1 187 ? -50.271 -0.684 26.022 1.00 54.81 187 LEU A CA 1
ATOM 1419 C C . LEU A 1 187 ? -51.111 -1.725 26.785 1.00 54.81 187 LEU A C 1
ATOM 1421 O O . LEU A 1 187 ? -52.321 -1.545 26.915 1.00 54.81 187 LEU A O 1
ATOM 1425 N N . LEU A 1 188 ? -50.484 -2.760 27.363 1.00 54.72 188 LEU A N 1
ATOM 1426 C CA . LEU A 1 188 ? -51.196 -3.789 28.135 1.00 54.72 188 LEU A CA 1
ATOM 1427 C C . LEU A 1 188 ? -51.793 -3.255 29.450 1.00 54.72 188 LEU A C 1
ATOM 1429 O O . LEU A 1 188 ? -52.879 -3.670 29.841 1.00 54.72 188 LEU A O 1
ATOM 1433 N N . LEU A 1 189 ? -51.125 -2.305 30.112 1.00 56.22 189 LEU A N 1
ATOM 1434 C CA . LEU A 1 189 ? -51.622 -1.676 31.347 1.00 56.22 189 LEU A CA 1
ATOM 1435 C C . LEU A 1 189 ? -52.765 -0.672 31.111 1.00 56.22 189 LEU A C 1
ATOM 1437 O O . LEU A 1 189 ? -53.492 -0.351 32.046 1.00 56.22 189 LEU A O 1
ATOM 1441 N N . SER A 1 190 ? -52.959 -0.202 29.874 1.00 57.16 190 SER A N 1
ATOM 1442 C CA . SER A 1 190 ? -54.041 0.728 29.511 1.00 57.16 190 SER A CA 1
ATOM 1443 C C . SER A 1 190 ? -55.379 0.052 29.169 1.00 57.16 190 SER A C 1
ATOM 1445 O O . SER A 1 190 ? -56.390 0.736 29.027 1.00 57.16 190 SER A O 1
ATOM 1447 N N . LEU A 1 191 ? -55.394 -1.283 29.055 1.00 56.03 191 LEU A N 1
ATOM 1448 C CA . LEU A 1 191 ? -56.566 -2.090 28.687 1.00 56.03 191 LEU A CA 1
ATOM 1449 C C . LEU A 1 191 ? -57.207 -2.832 29.874 1.00 56.03 191 LEU A C 1
ATOM 1451 O O . LEU A 1 191 ? -58.169 -3.574 29.681 1.00 56.03 191 LEU A O 1
ATOM 1455 N N . LEU A 1 192 ? -56.703 -2.643 31.097 1.00 51.91 192 LEU A N 1
ATOM 1456 C CA . LEU A 1 192 ? -57.323 -3.197 32.300 1.00 51.91 192 LEU A CA 1
ATOM 1457 C C . LEU A 1 192 ? -58.461 -2.274 32.775 1.00 51.91 192 LEU A C 1
ATOM 1459 O O . LEU A 1 192 ? -58.206 -1.095 33.039 1.00 51.91 192 LEU A O 1
ATOM 1463 N N . PRO A 1 193 ? -59.707 -2.767 32.888 1.00 60.22 193 PRO A N 1
ATOM 1464 C CA . PRO A 1 193 ? -60.790 -1.999 33.490 1.00 60.22 193 PRO A CA 1
ATOM 1465 C C . PRO A 1 193 ? -60.488 -1.743 34.975 1.00 60.22 193 PRO A C 1
ATOM 1467 O O . PRO A 1 193 ? -59.958 -2.616 35.663 1.00 60.22 193 PRO A O 1
ATOM 1470 N N . ARG A 1 194 ? -60.793 -0.523 35.431 1.00 57.72 194 ARG A N 1
ATOM 1471 C CA . ARG A 1 194 ? -60.709 -0.114 36.842 1.00 57.72 194 ARG A CA 1
ATOM 1472 C C . ARG A 1 194 ? -61.752 -0.813 37.701 1.00 57.72 194 ARG A C 1
ATOM 1474 O O . ARG A 1 194 ? -62.878 -1.004 37.191 1.00 57.72 194 ARG A O 1
#

Solvent-accessible surface area (backbone atoms only — not comparable to full-atom values): 11499 Å² total; per-residue (Å²): 133,88,83,86,85,82,84,91,90,80,91,88,84,81,84,65,80,72,73,78,75,78,78,70,73,77,49,51,36,41,37,41,36,40,65,48,97,82,44,18,36,40,38,37,41,32,38,33,68,59,53,51,53,43,50,49,69,75,41,72,91,64,66,72,90,81,50,54,67,69,60,52,51,52,53,52,53,50,50,47,61,75,23,50,48,41,21,43,61,92,43,77,54,67,78,51,64,72,49,79,46,85,46,92,63,47,26,39,38,38,28,38,31,75,47,77,56,78,55,41,50,35,39,39,39,37,42,51,54,55,64,90,42,83,78,34,34,32,37,43,32,44,42,47,98,87,48,79,50,73,46,76,18,26,76,93,50,73,12,37,50,71,43,80,49,63,74,84,42,36,68,72,81,71,75,64,67,64,58,54,53,54,52,53,55,55,53,60,67,71,71,61,84,130